Protein AF-A0A7S0Y7R6-F1 (afdb_monomer)

InterPro domains:
  IPR041024 Mcm6, C-terminal winged-helix domain [PF18263] (52-185)

Foldseek 3Di:
DDDDDDDDDDDDDDDDDDDDDDPDDDDDDDDDDPPCPDPDPDDPPDDDDPPDDDPPVNLVVLVLLLLVVLVVQVVVLVVVVVVVPPDDDDDDDDPPPPPPDRPGFDFLLVSLVVVLVVCVVVVVDDDPVVSVVSSVVSLVSVVVCCVVLAFKHFDDFDDDDPPDDPVRNVVCRSGGTTIHTRPPDDDPDD

Nearest PDB structures (foldseek):
  8dh9-assembly1_C  TM=2.560E-01  e=1.734E+00  Mus musculus
  8b7q-assembly1_A  TM=3.117E-01  e=3.658E+00  Mus musculus

Organism: NCBI:txid51329

Structure (mmCIF, N/CA/C/O backbone):
data_AF-A0A7S0Y7R6-F1
#
_entry.id   AF-A0A7S0Y7R6-F1
#
loop_
_atom_site.group_PDB
_atom_site.id
_atom_site.type_symbol
_atom_site.label_atom_id
_atom_site.label_alt_id
_atom_site.label_comp_id
_atom_site.label_asym_id
_atom_site.label_entity_id
_atom_site.label_seq_id
_atom_site.pdbx_PDB_ins_code
_atom_site.Cartn_x
_atom_site.Cartn_y
_atom_site.Cartn_z
_atom_site.occupancy
_atom_site.B_iso_or_equiv
_atom_site.auth_seq_id
_atom_site.auth_comp_id
_atom_site.auth_asym_id
_atom_site.auth_atom_id
_atom_site.pdbx_PDB_model_num
ATOM 1 N N . GLU A 1 1 ? 6.924 59.911 -3.080 1.00 50.78 1 GLU A N 1
ATOM 2 C CA . GLU A 1 1 ? 6.765 59.388 -1.704 1.00 50.78 1 GLU A CA 1
ATOM 3 C C . GLU A 1 1 ? 6.373 57.917 -1.832 1.00 50.78 1 GLU A C 1
ATOM 5 O O . GLU A 1 1 ? 5.482 57.647 -2.613 1.00 50.78 1 GLU A O 1
ATOM 10 N N . GLY A 1 2 ? 7.002 56.897 -1.261 1.00 51.94 2 GLY A N 1
ATOM 11 C CA . GLY A 1 2 ? 8.207 56.775 -0.458 1.00 51.94 2 GLY A CA 1
ATOM 12 C C . GLY A 1 2 ? 8.776 55.360 -0.662 1.00 51.94 2 GLY A C 1
ATOM 13 O O . GLY A 1 2 ? 8.047 54.416 -0.959 1.00 51.94 2 GLY A O 1
ATOM 14 N N . LEU A 1 3 ? 10.100 55.267 -0.569 1.00 53.97 3 LEU A N 1
ATOM 15 C CA . LEU A 1 3 ? 10.912 54.056 -0.665 1.00 53.97 3 LEU A CA 1
ATOM 16 C C . LEU A 1 3 ? 10.720 53.173 0.577 1.00 53.97 3 LEU A C 1
ATOM 18 O O . LEU A 1 3 ? 10.563 53.688 1.681 1.00 53.97 3 LEU A O 1
ATOM 22 N N . GLY A 1 4 ? 10.820 51.855 0.405 1.00 47.25 4 GLY A N 1
ATOM 23 C CA . GLY A 1 4 ? 10.782 50.887 1.503 1.00 47.25 4 GLY A CA 1
ATOM 24 C C . GLY A 1 4 ? 11.535 49.600 1.174 1.00 47.25 4 GLY A C 1
ATOM 25 O O . GLY A 1 4 ? 10.963 48.519 1.232 1.00 47.25 4 GLY A O 1
ATOM 26 N N . LEU A 1 5 ? 12.806 49.729 0.785 1.00 54.28 5 LEU A N 1
ATOM 27 C CA . LEU A 1 5 ? 13.763 48.624 0.684 1.00 54.28 5 LEU A CA 1
ATOM 28 C C . LEU A 1 5 ? 14.078 48.125 2.100 1.00 54.28 5 LEU A C 1
ATOM 30 O O . LEU A 1 5 ? 14.549 48.902 2.930 1.00 54.28 5 LEU A O 1
ATOM 34 N N . ARG A 1 6 ? 13.829 46.843 2.382 1.00 55.25 6 ARG A N 1
ATOM 35 C CA . ARG A 1 6 ? 14.210 46.209 3.648 1.00 55.25 6 ARG A CA 1
ATOM 36 C C . ARG A 1 6 ? 15.311 45.188 3.381 1.00 55.25 6 ARG A C 1
ATOM 38 O O . ARG A 1 6 ? 15.056 44.104 2.871 1.00 55.25 6 ARG A O 1
ATOM 45 N N . ALA A 1 7 ? 16.532 45.608 3.690 1.00 52.09 7 ALA A N 1
ATOM 46 C CA . ALA A 1 7 ? 17.714 44.772 3.802 1.00 52.09 7 ALA A CA 1
ATOM 47 C C . ALA A 1 7 ? 17.681 44.008 5.138 1.00 52.09 7 ALA A C 1
ATOM 49 O O . ALA A 1 7 ? 17.320 44.586 6.164 1.00 52.09 7 ALA A O 1
ATOM 50 N N . GLY A 1 8 ? 18.062 42.734 5.115 1.00 51.78 8 GLY A N 1
ATOM 51 C CA . GLY A 1 8 ? 18.466 41.952 6.285 1.00 51.78 8 GLY A CA 1
ATOM 52 C C . GLY A 1 8 ? 19.613 41.057 5.823 1.00 51.78 8 GLY A C 1
ATOM 53 O O . GLY A 1 8 ? 19.416 40.242 4.933 1.00 51.78 8 GLY A O 1
ATOM 54 N N . GLU A 1 9 ? 20.851 41.450 6.107 1.00 51.78 9 GLU A N 1
ATOM 55 C CA . GLU A 1 9 ? 21.642 40.982 7.259 1.00 51.78 9 GLU A CA 1
ATOM 56 C C . GLU A 1 9 ? 22.153 39.549 7.052 1.00 51.78 9 GLU A C 1
ATOM 58 O O . GLU A 1 9 ? 21.687 38.587 7.654 1.00 51.78 9 GLU A O 1
ATOM 63 N N . GLU A 1 10 ? 23.152 39.434 6.177 1.00 51.03 10 GLU A N 1
ATOM 64 C CA . GLU A 1 10 ? 24.050 38.286 6.110 1.00 51.03 10 GLU A CA 1
ATOM 65 C C . GLU A 1 10 ? 25.132 38.479 7.177 1.00 51.03 10 GLU A C 1
ATOM 67 O O . GLU A 1 10 ? 25.970 39.382 7.104 1.00 51.03 10 GLU A O 1
ATOM 72 N N . GLY A 1 11 ? 25.059 37.660 8.221 1.00 48.34 11 GLY A N 1
ATOM 73 C CA . GLY A 1 11 ? 26.035 37.604 9.296 1.00 48.34 11 GLY A CA 1
ATOM 74 C C . GLY A 1 11 ? 26.776 36.277 9.272 1.00 48.34 11 GLY A C 1
ATOM 75 O O . GLY A 1 11 ? 26.406 35.372 10.006 1.00 48.34 11 GLY A O 1
ATOM 76 N N . GLU A 1 12 ? 27.862 36.184 8.508 1.00 57.91 12 GLU A N 1
ATOM 77 C CA . GLU A 1 12 ? 28.866 35.133 8.693 1.00 57.91 12 GLU A CA 1
ATOM 78 C C . GLU A 1 12 ? 30.222 35.787 8.946 1.00 57.91 12 GLU A C 1
ATOM 80 O O . GLU A 1 12 ? 30.951 36.240 8.064 1.00 57.91 12 GLU A O 1
ATOM 85 N N . ARG A 1 13 ? 30.505 35.915 10.241 1.00 53.25 13 ARG A N 1
ATOM 86 C CA . ARG A 1 13 ? 31.807 36.275 10.778 1.00 53.25 13 ARG A CA 1
ATOM 87 C C . ARG A 1 13 ? 32.674 35.024 10.805 1.00 53.25 13 ARG A C 1
ATOM 89 O O . ARG A 1 13 ? 32.203 34.009 11.293 1.00 53.25 13 ARG A O 1
ATOM 96 N N . SER A 1 14 ? 33.944 35.218 10.441 1.00 56.56 14 SER A N 1
ATOM 97 C CA . SER A 1 14 ? 35.135 34.779 11.188 1.00 56.56 14 SER A CA 1
ATOM 98 C C . SER A 1 14 ? 35.223 33.306 11.596 1.00 56.56 14 SER A C 1
ATOM 100 O O . SER A 1 14 ? 34.366 32.787 12.288 1.00 56.56 14 SER A O 1
ATOM 102 N N . ARG A 1 15 ? 36.335 32.605 11.448 1.00 55.38 15 ARG A N 1
ATOM 103 C CA . ARG A 1 15 ? 37.752 32.935 11.252 1.00 55.38 15 ARG A CA 1
ATOM 104 C C . ARG A 1 15 ? 38.463 31.575 11.363 1.00 55.38 15 ARG A C 1
ATOM 106 O O . ARG A 1 15 ? 37.866 30.647 11.899 1.00 55.38 15 ARG A O 1
ATOM 113 N N . ASP A 1 16 ? 39.699 31.512 10.874 1.00 49.06 16 ASP A N 1
ATOM 114 C CA . ASP A 1 16 ? 40.879 30.907 11.519 1.00 49.06 16 ASP A CA 1
ATOM 115 C C . ASP A 1 16 ? 40.629 29.659 12.410 1.00 49.06 16 ASP A C 1
ATOM 117 O O . ASP A 1 16 ? 39.854 29.670 13.354 1.00 49.06 16 ASP A O 1
ATOM 121 N N . ASP A 1 17 ? 41.366 28.562 12.324 1.00 48.78 17 ASP A N 1
ATOM 122 C CA . ASP A 1 17 ? 42.820 28.529 12.334 1.00 48.78 17 ASP A CA 1
ATOM 123 C C . ASP A 1 17 ? 43.244 27.087 12.659 1.00 48.78 17 ASP A C 1
ATOM 125 O O . ASP A 1 17 ? 42.509 26.369 13.332 1.00 48.78 17 ASP A O 1
ATOM 129 N N . GLN A 1 18 ? 44.479 26.742 12.289 1.00 48.66 18 GLN A N 1
ATOM 130 C CA . GLN A 1 18 ? 45.357 25.771 12.967 1.00 48.66 18 GLN A CA 1
ATOM 131 C C . GLN A 1 18 ? 44.790 24.358 13.251 1.00 48.66 18 GLN A C 1
ATOM 133 O O . GLN A 1 18 ? 44.002 24.118 14.150 1.00 48.66 18 GLN A O 1
ATOM 138 N N . GLY A 1 19 ? 45.247 23.301 12.586 1.00 44.56 19 GLY A N 1
ATOM 139 C CA . GLY A 1 19 ? 46.655 22.967 12.420 1.00 44.56 19 GLY A CA 1
ATOM 140 C C . GLY A 1 19 ? 46.997 21.729 13.251 1.00 44.56 19 GLY A C 1
ATOM 141 O O . GLY A 1 19 ? 46.813 21.720 14.460 1.00 44.56 19 GLY A O 1
ATOM 142 N N . ARG A 1 20 ? 47.516 20.690 12.592 1.00 55.94 20 ARG A N 1
ATOM 143 C CA . ARG A 1 20 ? 48.749 19.963 12.955 1.00 55.94 20 ARG A CA 1
ATOM 144 C C . ARG A 1 20 ? 48.854 18.690 12.126 1.00 55.94 20 ARG A C 1
ATOM 146 O O . ARG A 1 20 ? 48.285 17.652 12.442 1.00 55.94 20 ARG A O 1
ATOM 153 N N . ARG A 1 21 ? 49.681 18.788 11.085 1.00 54.16 21 ARG A N 1
A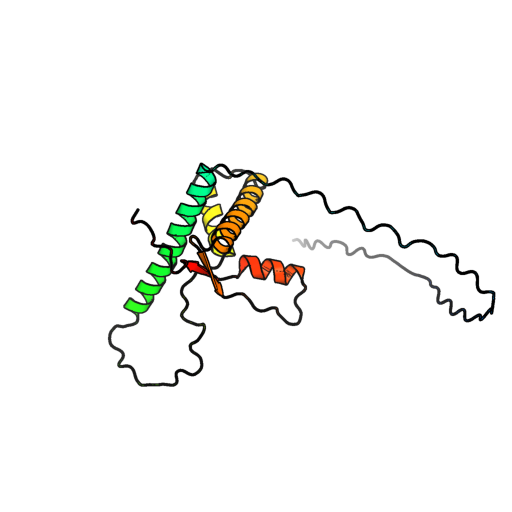TOM 154 C CA . ARG A 1 21 ? 50.507 17.670 10.642 1.00 54.16 21 ARG A CA 1
ATOM 155 C C . ARG A 1 21 ? 51.433 17.287 11.796 1.00 54.16 21 ARG A C 1
ATOM 157 O O . ARG A 1 21 ? 52.121 18.151 12.334 1.00 54.16 21 ARG A O 1
ATOM 164 N N . ALA A 1 22 ? 51.471 16.008 12.128 1.00 55.22 22 ALA A N 1
ATOM 165 C CA . ALA A 1 22 ? 52.599 15.394 12.805 1.00 55.22 22 ALA A CA 1
ATOM 166 C C . ALA A 1 22 ? 52.910 14.100 12.053 1.00 55.22 22 ALA A C 1
ATOM 168 O O . ALA A 1 22 ? 52.356 13.041 12.331 1.00 55.22 22 ALA A O 1
ATOM 169 N N . GLU A 1 23 ? 53.768 14.231 11.044 1.00 52.28 23 GLU A N 1
ATOM 170 C CA . GLU A 1 23 ? 54.594 13.127 10.582 1.00 52.28 23 GLU A CA 1
ATOM 171 C C . GLU A 1 23 ? 55.583 12.815 11.707 1.00 52.28 23 GLU A C 1
ATOM 173 O O . GLU A 1 23 ? 56.367 13.669 12.119 1.00 52.28 23 GLU A O 1
ATOM 178 N N . GLY A 1 24 ? 55.497 11.602 12.239 1.00 43.38 24 GLY A N 1
ATOM 179 C CA . GLY A 1 24 ? 56.383 11.089 13.271 1.00 43.38 24 GLY A CA 1
ATOM 180 C C . GLY A 1 24 ? 56.727 9.648 12.949 1.00 43.38 24 GLY A C 1
ATOM 181 O O . GLY A 1 24 ? 56.177 8.727 13.542 1.00 43.38 24 GLY A O 1
ATOM 182 N N . GLY A 1 25 ? 57.611 9.462 11.969 1.00 45.38 25 GLY A N 1
ATOM 183 C CA . GLY A 1 25 ? 58.333 8.211 11.792 1.00 45.38 25 GLY A CA 1
ATOM 184 C C . GLY A 1 25 ? 59.333 8.040 12.934 1.00 45.38 25 GLY A C 1
ATOM 185 O O . GLY A 1 25 ? 60.164 8.912 13.177 1.00 45.38 25 GLY A O 1
ATOM 186 N N . GLY A 1 26 ? 59.246 6.912 13.629 1.00 42.22 26 GLY A N 1
ATOM 187 C CA . GLY A 1 26 ? 60.161 6.535 14.698 1.00 42.22 26 GLY A CA 1
ATOM 188 C C . GLY A 1 26 ? 60.055 5.043 14.956 1.00 42.22 26 GLY A C 1
ATOM 189 O O . GLY A 1 26 ? 59.225 4.599 15.741 1.00 42.22 26 GLY A O 1
ATOM 190 N N . ALA A 1 27 ? 60.880 4.269 14.254 1.00 49.31 27 ALA A N 1
ATOM 191 C CA . ALA A 1 27 ? 61.085 2.859 14.529 1.00 49.31 27 ALA A CA 1
ATOM 192 C C . ALA A 1 27 ? 61.685 2.693 15.932 1.00 49.31 27 ALA A C 1
ATOM 194 O O . ALA A 1 27 ? 62.716 3.280 16.257 1.00 49.31 27 ALA A O 1
ATOM 195 N N . SER A 1 28 ? 61.056 1.869 16.760 1.00 48.41 28 SER A N 1
ATOM 196 C CA . SER A 1 28 ? 61.689 1.272 17.931 1.00 48.41 28 SER A CA 1
ATOM 197 C C . SER A 1 28 ? 61.234 -0.173 18.016 1.00 48.41 28 SER A C 1
ATOM 199 O O . SER A 1 28 ? 60.107 -0.500 18.367 1.00 48.41 28 SER A O 1
ATOM 201 N N . GLN A 1 29 ? 62.159 -1.010 17.571 1.00 52.12 29 GLN A N 1
ATOM 202 C CA . GLN A 1 29 ? 62.264 -2.436 17.787 1.00 52.12 29 GLN A CA 1
ATOM 203 C C . GLN A 1 29 ? 62.174 -2.710 19.296 1.00 52.12 29 GLN A C 1
ATOM 205 O O . GLN A 1 29 ? 63.038 -2.273 20.052 1.00 52.12 29 GLN A O 1
ATOM 210 N N . GLY A 1 30 ? 61.105 -3.379 19.718 1.00 46.75 30 GLY A N 1
ATOM 211 C CA . GLY A 1 30 ? 60.843 -3.724 21.109 1.00 46.75 30 GLY A CA 1
ATOM 212 C C . GLY A 1 30 ? 59.885 -4.906 21.174 1.00 46.75 30 GLY A C 1
ATOM 213 O O . GLY A 1 30 ? 58.720 -4.777 20.826 1.00 46.75 30 GLY A O 1
ATOM 214 N N . ASP A 1 31 ? 60.464 -6.042 21.537 1.00 43.47 31 ASP A N 1
ATOM 215 C CA . ASP A 1 31 ? 59.913 -7.206 22.219 1.00 43.47 31 ASP A CA 1
ATOM 216 C C . ASP A 1 31 ? 58.495 -7.720 21.919 1.00 43.47 31 A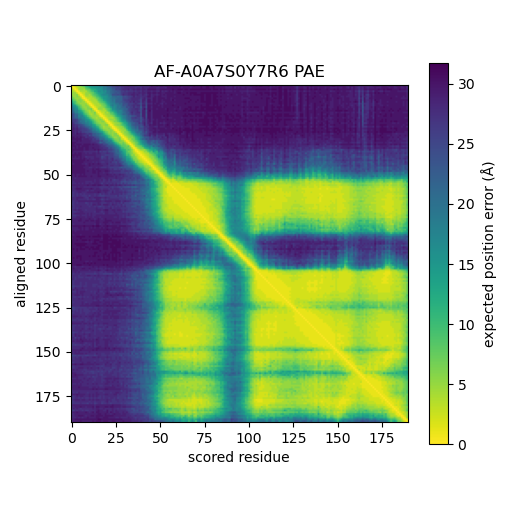SP A C 1
ATOM 218 O O . ASP A 1 31 ? 57.457 -7.105 22.147 1.00 43.47 31 ASP A O 1
ATOM 222 N N . LEU A 1 32 ? 58.519 -8.983 21.499 1.00 52.69 32 LEU A N 1
ATOM 223 C CA . LEU A 1 32 ? 57.440 -9.952 21.459 1.00 52.69 32 LEU A CA 1
ATOM 224 C C . LEU A 1 32 ? 56.822 -10.145 22.856 1.00 52.69 32 LEU A C 1
ATOM 226 O O . LEU A 1 32 ? 57.190 -11.076 23.566 1.00 52.69 32 LEU A O 1
ATOM 230 N N . ASP A 1 33 ? 55.828 -9.339 23.215 1.00 48.69 33 ASP A N 1
ATOM 231 C CA . ASP A 1 33 ? 54.829 -9.718 24.216 1.00 48.69 33 ASP A CA 1
ATOM 232 C C . ASP A 1 33 ? 53.469 -9.785 23.521 1.00 48.69 33 ASP A C 1
ATOM 234 O O . ASP A 1 33 ? 52.813 -8.778 23.253 1.00 48.69 33 ASP A O 1
ATOM 238 N N . HIS A 1 34 ? 53.079 -11.000 23.133 1.00 51.22 34 HIS A N 1
ATOM 239 C CA . HIS A 1 34 ? 51.734 -11.284 22.642 1.00 51.22 34 HIS A CA 1
ATOM 240 C C . HIS A 1 34 ? 50.779 -11.261 23.838 1.00 51.22 34 HIS A C 1
ATOM 242 O O . HIS A 1 34 ? 50.281 -12.298 24.278 1.00 51.22 34 HIS A O 1
ATOM 248 N N . SER A 1 35 ? 50.519 -10.062 24.357 1.00 53.38 35 SER A N 1
ATOM 249 C CA . SER A 1 35 ? 49.327 -9.773 25.138 1.00 53.38 35 SER A CA 1
ATOM 250 C C . SER A 1 35 ? 48.127 -9.972 24.211 1.00 53.38 35 SER A C 1
ATOM 252 O O . SER A 1 35 ? 47.706 -9.086 23.469 1.00 53.38 35 SER A O 1
ATOM 254 N N . HIS A 1 36 ? 47.650 -11.21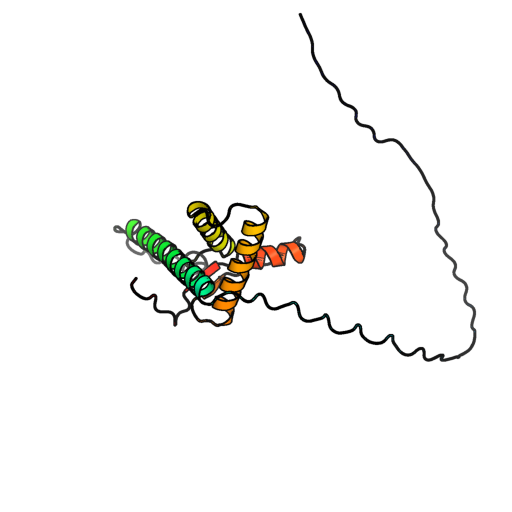5 24.183 1.00 55.66 36 HIS A N 1
ATOM 255 C CA . HIS A 1 36 ? 46.429 -11.647 23.524 1.00 55.66 36 HIS A CA 1
ATOM 256 C C . HIS A 1 36 ? 45.249 -10.999 24.262 1.00 55.66 36 HIS A C 1
ATOM 258 O O . HIS A 1 36 ? 44.606 -11.625 25.103 1.00 55.66 36 HIS A O 1
ATOM 264 N N . ASP A 1 37 ? 44.986 -9.722 23.983 1.00 59.34 37 ASP A N 1
ATOM 265 C CA . ASP A 1 37 ? 43.722 -9.109 24.371 1.00 59.34 37 ASP A CA 1
ATOM 266 C C . ASP A 1 37 ? 42.622 -9.880 23.620 1.00 59.34 37 ASP A C 1
ATOM 268 O O . ASP A 1 37 ? 42.675 -9.977 22.383 1.00 59.34 37 ASP A O 1
ATOM 272 N N . PRO A 1 38 ? 41.695 -10.553 24.324 1.00 74.44 38 PRO A N 1
ATOM 273 C CA . PRO A 1 38 ? 40.625 -11.268 23.657 1.00 74.44 38 PRO A CA 1
ATOM 274 C C . PRO A 1 38 ? 39.812 -10.261 22.832 1.00 74.44 38 PRO A C 1
ATOM 276 O O . PRO A 1 38 ? 39.574 -9.143 23.292 1.00 74.44 38 PRO A O 1
ATOM 279 N N . PRO A 1 39 ? 39.368 -10.627 21.615 1.00 77.69 39 PRO A N 1
ATOM 280 C CA . PRO A 1 39 ? 38.532 -9.739 20.821 1.00 77.69 39 PRO A CA 1
ATOM 281 C C . PRO A 1 39 ? 37.320 -9.301 21.658 1.00 77.69 39 PRO A C 1
ATOM 283 O O . PRO A 1 39 ? 36.765 -10.131 22.392 1.00 77.69 39 PRO A O 1
ATOM 286 N N . PRO A 1 40 ? 36.901 -8.023 21.570 1.00 78.94 40 PRO A N 1
ATOM 287 C CA . PRO A 1 40 ? 35.733 -7.554 22.295 1.00 78.94 40 PRO A CA 1
ATOM 288 C C . PRO A 1 40 ? 34.549 -8.475 21.977 1.00 78.94 40 PRO A C 1
ATOM 290 O O . PRO A 1 40 ? 34.385 -8.884 20.820 1.00 78.94 40 PRO A O 1
ATOM 293 N N . PRO A 1 41 ? 33.737 -8.845 22.984 1.00 78.62 41 PRO A N 1
ATOM 294 C CA . PRO A 1 41 ? 32.596 -9.713 22.760 1.00 78.62 41 PRO A CA 1
ATOM 295 C C . PRO A 1 41 ? 31.692 -9.099 21.683 1.00 78.62 41 PRO A C 1
ATOM 297 O O . PRO A 1 41 ? 31.546 -7.872 21.634 1.00 78.62 41 PRO A O 1
ATOM 300 N N . PRO A 1 42 ? 31.086 -9.925 20.811 1.00 79.38 42 PRO A N 1
ATOM 301 C CA . PRO A 1 42 ? 30.168 -9.422 19.803 1.00 79.38 42 PRO A CA 1
ATOM 302 C C . PRO A 1 42 ? 29.060 -8.605 20.485 1.00 79.38 42 PRO A C 1
ATOM 304 O O . PRO A 1 42 ? 28.604 -8.987 21.571 1.00 79.38 42 PRO A O 1
ATOM 307 N N . PRO A 1 43 ? 28.622 -7.483 19.882 1.00 79.19 43 PRO A N 1
ATOM 308 C CA . PRO A 1 43 ? 27.535 -6.696 20.439 1.00 79.19 43 PRO A CA 1
ATOM 309 C C . PRO A 1 43 ? 26.306 -7.595 20.637 1.00 79.19 43 PRO A C 1
ATOM 311 O O . PRO A 1 43 ? 26.042 -8.466 19.799 1.00 79.19 43 PRO A O 1
ATOM 314 N N . PRO A 1 44 ? 25.555 -7.419 21.739 1.00 77.69 44 PRO A N 1
ATOM 315 C CA . PRO A 1 44 ? 24.362 -8.211 21.983 1.00 77.69 44 PRO A CA 1
ATOM 316 C C . PRO A 1 44 ? 23.394 -8.069 20.798 1.00 77.69 44 PRO A C 1
ATOM 318 O O . PRO A 1 44 ? 23.284 -6.978 20.226 1.00 77.69 44 PRO A O 1
ATOM 321 N N . PRO A 1 45 ? 22.688 -9.147 20.412 1.00 72.75 45 PRO A N 1
ATOM 322 C CA . PRO A 1 45 ? 21.718 -9.082 19.330 1.00 72.75 45 PRO A CA 1
ATOM 323 C C . PRO A 1 45 ? 20.690 -7.994 19.643 1.00 72.75 45 PRO A C 1
ATOM 325 O O . PRO A 1 45 ? 20.151 -7.940 20.751 1.00 72.75 45 PRO A O 1
ATOM 328 N N . ALA A 1 46 ? 20.440 -7.114 18.669 1.00 72.44 46 ALA A N 1
ATOM 329 C CA . ALA A 1 46 ? 19.451 -6.054 18.802 1.00 72.44 46 ALA A CA 1
ATOM 330 C C . ALA A 1 46 ? 18.121 -6.657 19.273 1.00 72.44 46 ALA A C 1
ATOM 332 O O . ALA A 1 46 ? 17.614 -7.606 18.667 1.00 72.44 46 ALA A O 1
ATOM 333 N N . ALA A 1 47 ? 17.578 -6.125 20.371 1.00 66.19 47 ALA A N 1
ATOM 334 C CA . ALA A 1 47 ? 16.334 -6.620 20.937 1.00 66.19 47 ALA A CA 1
ATOM 335 C C . ALA A 1 47 ? 15.232 -6.624 19.857 1.00 66.19 47 ALA A C 1
ATOM 337 O O . ALA A 1 47 ? 15.117 -5.656 19.093 1.00 66.19 47 ALA A O 1
ATOM 338 N N . PRO A 1 48 ? 14.428 -7.698 19.760 1.00 62.59 48 PRO A N 1
ATOM 339 C CA . PRO A 1 48 ? 13.387 -7.797 18.751 1.00 62.59 48 PRO A CA 1
ATOM 340 C C . PRO A 1 48 ? 12.414 -6.625 18.904 1.00 62.59 48 PRO A C 1
ATOM 342 O O . PRO A 1 48 ? 11.836 -6.412 19.971 1.00 62.59 48 PRO A O 1
ATOM 345 N N . LYS A 1 49 ? 12.244 -5.849 17.827 1.00 65.38 49 LYS A N 1
ATOM 346 C CA . LYS A 1 49 ? 11.286 -4.738 17.788 1.00 65.38 49 LYS A CA 1
ATOM 347 C C . LYS A 1 49 ? 9.888 -5.283 18.120 1.00 65.38 49 LYS A C 1
ATOM 349 O O . LYS A 1 49 ? 9.520 -6.334 17.585 1.00 65.38 49 LYS A O 1
ATOM 354 N N . PRO A 1 50 ? 9.096 -4.604 18.972 1.00 57.50 50 PRO A N 1
ATOM 355 C CA . PRO A 1 50 ? 7.771 -5.083 19.339 1.00 57.50 50 PRO A CA 1
ATOM 356 C C . PRO A 1 50 ? 6.910 -5.225 18.080 1.00 57.50 50 PRO A C 1
ATOM 358 O O . PRO A 1 50 ? 6.724 -4.269 17.325 1.00 57.50 50 PRO A O 1
ATOM 361 N N . ALA A 1 51 ? 6.402 -6.434 17.838 1.00 62.06 51 ALA A N 1
ATOM 362 C CA . ALA A 1 51 ? 5.526 -6.704 16.708 1.00 62.06 51 ALA A CA 1
ATOM 363 C 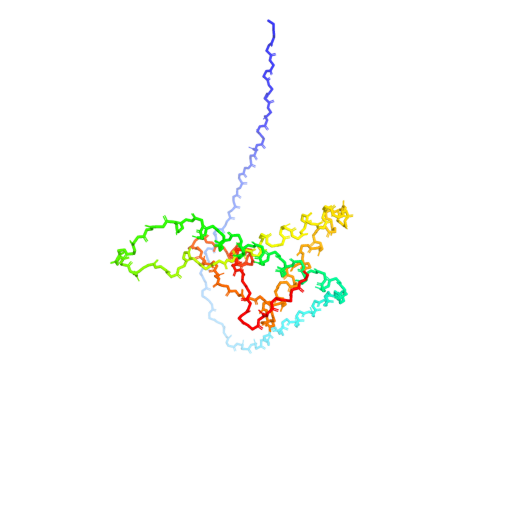C . ALA A 1 51 ? 4.266 -5.838 16.836 1.00 62.06 51 ALA A C 1
ATOM 365 O O . ALA A 1 51 ? 3.500 -5.978 17.792 1.00 62.06 51 ALA A O 1
ATOM 366 N N . THR A 1 52 ? 4.056 -4.925 15.885 1.00 65.38 52 THR A N 1
ATOM 367 C CA . THR A 1 52 ? 2.835 -4.119 15.824 1.00 65.38 52 THR A CA 1
ATOM 368 C C . THR A 1 52 ? 1.658 -5.065 15.594 1.00 65.38 52 THR A C 1
ATOM 370 O O . THR A 1 52 ? 1.495 -5.601 14.499 1.00 65.38 52 THR A O 1
ATOM 373 N N . LYS A 1 53 ? 0.864 -5.326 16.636 1.00 76.06 53 LYS A N 1
ATOM 374 C CA . LYS A 1 53 ? -0.337 -6.157 16.528 1.00 76.06 53 LYS A CA 1
ATOM 375 C C . LYS A 1 53 ? -1.435 -5.336 15.861 1.00 76.06 53 LYS A C 1
ATOM 377 O O . LYS A 1 53 ? -1.995 -4.432 16.471 1.00 76.06 53 LYS A O 1
ATOM 382 N N . ILE A 1 54 ? -1.713 -5.652 14.605 1.00 82.88 54 ILE A N 1
ATOM 383 C CA . ILE A 1 54 ? -2.831 -5.094 13.845 1.00 82.88 54 ILE A CA 1
ATOM 384 C C . ILE A 1 54 ? -4.063 -5.938 14.173 1.00 82.88 54 ILE A C 1
ATOM 386 O O . ILE A 1 54 ? -3.963 -7.166 14.232 1.00 82.88 54 ILE A O 1
ATOM 390 N N . SER A 1 55 ? -5.220 -5.315 14.406 1.00 89.19 55 SER A N 1
ATOM 391 C CA . SER A 1 55 ? -6.457 -6.086 14.555 1.00 89.19 55 SER A CA 1
ATOM 392 C C . SER A 1 55 ? -6.798 -6.778 13.232 1.00 89.19 55 SER A C 1
ATOM 394 O O . SER A 1 55 ? -6.600 -6.211 12.155 1.00 89.19 55 SER A O 1
ATOM 396 N N . ALA A 1 56 ? -7.339 -7.997 13.295 1.00 89.44 56 ALA A N 1
ATOM 397 C CA . ALA A 1 56 ? -7.740 -8.732 12.093 1.00 89.44 56 ALA A CA 1
ATOM 398 C C . ALA A 1 56 ? -8.737 -7.931 11.233 1.00 89.44 56 ALA A C 1
ATOM 400 O O . ALA A 1 56 ? -8.653 -7.948 10.011 1.00 89.44 56 ALA A O 1
ATOM 401 N N . GLN A 1 57 ? -9.620 -7.160 11.878 1.00 90.06 57 GLN A N 1
ATOM 402 C CA . GLN A 1 57 ? -10.570 -6.266 11.210 1.00 90.06 57 GLN A CA 1
ATOM 403 C C . GLN A 1 57 ? -9.872 -5.156 10.415 1.00 90.06 57 GLN A C 1
ATOM 405 O O . GLN A 1 57 ? -10.209 -4.932 9.257 1.00 90.06 57 GLN A O 1
ATOM 410 N N . LYS A 1 58 ? -8.875 -4.481 11.005 1.00 90.12 58 LYS A N 1
ATOM 411 C CA . LYS A 1 58 ? -8.130 -3.417 10.316 1.00 90.12 58 LYS A CA 1
ATOM 412 C C . LYS A 1 58 ? -7.303 -3.990 9.164 1.00 90.12 58 LYS A C 1
ATOM 414 O O . LYS A 1 58 ? -7.276 -3.399 8.092 1.00 90.12 58 LYS A O 1
ATOM 419 N N . PHE A 1 59 ? -6.689 -5.159 9.357 1.00 92.44 59 PHE A N 1
ATOM 420 C CA . PHE A 1 59 ? -5.987 -5.863 8.282 1.00 92.44 59 PHE A CA 1
ATOM 421 C C . PHE A 1 59 ? -6.924 -6.201 7.115 1.00 92.44 59 PHE A C 1
ATOM 423 O O . PHE A 1 59 ? -6.583 -5.917 5.970 1.00 92.44 59 PHE A O 1
ATOM 430 N N . ALA A 1 60 ? -8.104 -6.760 7.400 1.00 91.25 60 ALA A N 1
ATOM 431 C CA . ALA A 1 60 ? -9.097 -7.088 6.382 1.00 91.25 60 ALA A CA 1
ATOM 432 C C . ALA A 1 60 ? -9.563 -5.839 5.619 1.00 91.25 60 ALA A C 1
ATOM 434 O O . ALA A 1 60 ? -9.580 -5.860 4.395 1.00 91.25 60 ALA A O 1
ATOM 435 N N . LEU A 1 61 ? -9.839 -4.732 6.320 1.00 91.81 61 LEU A N 1
ATOM 436 C CA . LEU A 1 61 ? -10.231 -3.464 5.697 1.00 91.81 61 LEU A CA 1
ATOM 437 C C . LEU A 1 61 ? -9.158 -2.948 4.731 1.00 91.81 61 LEU A C 1
ATOM 439 O O . LEU A 1 61 ? -9.469 -2.620 3.588 1.00 91.81 61 LEU A O 1
ATOM 443 N N . ILE A 1 62 ? -7.895 -2.917 5.170 1.00 93.06 62 ILE A N 1
ATOM 444 C CA . ILE A 1 62 ? -6.778 -2.485 4.319 1.00 93.06 62 ILE A CA 1
ATOM 445 C C . ILE A 1 62 ? -6.643 -3.428 3.119 1.00 93.06 62 ILE A C 1
ATOM 447 O O . ILE A 1 62 ? -6.522 -2.965 1.991 1.00 93.06 62 ILE A O 1
ATOM 451 N N . LYS A 1 63 ? -6.711 -4.747 3.337 1.00 92.69 63 LYS A N 1
ATOM 452 C CA . LYS A 1 63 ? -6.632 -5.750 2.266 1.00 92.69 63 LYS A CA 1
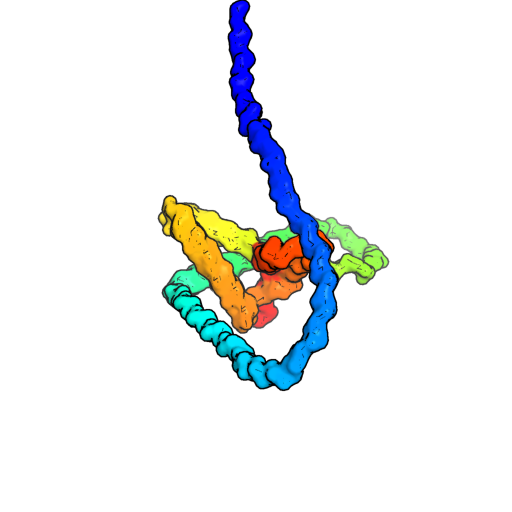ATOM 453 C C . LYS A 1 63 ? -7.733 -5.545 1.218 1.00 92.69 63 LYS A C 1
ATOM 455 O O . LYS A 1 63 ? -7.413 -5.508 0.035 1.00 92.69 63 LYS A O 1
ATOM 460 N N . SER A 1 64 ? -8.987 -5.368 1.635 1.00 92.62 64 SER A N 1
ATOM 461 C CA . SER A 1 64 ? -10.123 -5.129 0.734 1.00 92.62 64 SER A CA 1
ATOM 462 C C . SER A 1 64 ? -9.968 -3.833 -0.059 1.00 92.62 64 SER A C 1
ATOM 464 O O . SER A 1 64 ? -10.172 -3.839 -1.269 1.00 92.62 64 SER A O 1
ATOM 466 N N . PHE A 1 65 ? -9.542 -2.747 0.593 1.00 93.94 65 PHE A N 1
ATOM 467 C CA . PHE A 1 65 ? -9.274 -1.486 -0.097 1.00 93.94 65 PHE A CA 1
ATOM 468 C C . PHE A 1 65 ? -8.177 -1.633 -1.158 1.00 93.94 65 PHE A C 1
ATOM 470 O O . PHE A 1 65 ? -8.354 -1.225 -2.304 1.00 93.94 65 PHE A O 1
ATOM 477 N N . LEU A 1 66 ? -7.049 -2.243 -0.787 1.00 92.75 66 LEU A N 1
ATOM 478 C CA . LEU A 1 66 ? -5.931 -2.463 -1.702 1.00 92.75 66 LEU A CA 1
ATOM 479 C C . LEU A 1 66 ? -6.348 -3.346 -2.881 1.00 92.75 66 LEU A C 1
AT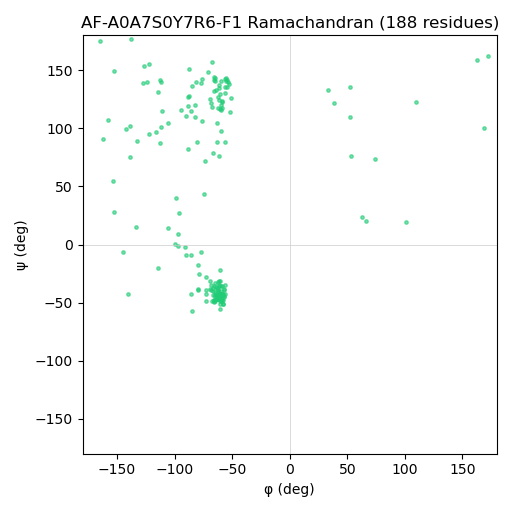OM 481 O O . LEU A 1 66 ? -6.001 -3.039 -4.017 1.00 92.75 66 LEU A O 1
ATOM 485 N N . ALA A 1 67 ? -7.114 -4.412 -2.628 1.00 91.62 67 ALA A N 1
ATOM 486 C CA . ALA A 1 67 ? -7.659 -5.249 -3.687 1.00 91.62 67 ALA A CA 1
ATOM 487 C C . ALA A 1 67 ? -8.516 -4.414 -4.643 1.00 91.62 67 ALA A C 1
ATOM 489 O O . ALA A 1 67 ? -8.264 -4.437 -5.843 1.00 91.62 67 ALA A O 1
ATOM 490 N N . GLN A 1 68 ? -9.465 -3.631 -4.130 1.00 93.19 68 GLN A N 1
ATOM 491 C CA . GLN A 1 68 ? -10.318 -2.776 -4.953 1.00 93.19 68 GLN A CA 1
ATOM 492 C C . GLN A 1 68 ? -9.504 -1.799 -5.814 1.00 93.19 68 GLN A C 1
ATOM 494 O O . GLN A 1 68 ? -9.766 -1.681 -7.006 1.00 93.19 68 GLN A O 1
ATOM 499 N N . LYS A 1 69 ? -8.486 -1.143 -5.245 1.00 93.00 69 LYS A N 1
ATOM 500 C CA . LYS A 1 69 ? -7.670 -0.170 -5.985 1.00 93.00 69 LYS A CA 1
ATOM 501 C C . LYS A 1 69 ? -6.796 -0.782 -7.066 1.00 93.00 69 LYS A C 1
ATOM 503 O O . LYS A 1 69 ? -6.713 -0.220 -8.151 1.00 93.00 69 LYS A O 1
ATOM 508 N N . VAL A 1 70 ? -6.195 -1.945 -6.818 1.00 91.19 70 VAL A N 1
ATOM 509 C CA . VAL A 1 70 ? -5.467 -2.659 -7.878 1.00 91.19 70 VAL A CA 1
ATOM 510 C C . VAL A 1 70 ? -6.421 -3.050 -9.011 1.00 91.19 70 VAL A C 1
ATOM 512 O O . VAL A 1 70 ? -6.061 -2.899 -10.173 1.00 91.19 70 VAL A O 1
ATOM 515 N N . ARG A 1 71 ? -7.652 -3.479 -8.694 1.00 90.12 71 ARG A N 1
ATOM 516 C CA . ARG A 1 71 ? -8.670 -3.796 -9.709 1.00 90.12 71 ARG A CA 1
ATOM 517 C C . ARG A 1 71 ? -9.009 -2.586 -10.573 1.00 90.12 71 ARG A C 1
ATOM 519 O O . ARG A 1 71 ? -8.943 -2.683 -11.788 1.00 90.12 71 ARG A O 1
ATOM 526 N N . GLU A 1 72 ? -9.318 -1.460 -9.934 1.00 91.00 72 GLU A N 1
ATOM 527 C CA . GLU A 1 72 ? -9.713 -0.216 -10.602 1.00 91.00 72 GLU A CA 1
ATOM 528 C C . GLU A 1 72 ? -8.654 0.247 -11.612 1.00 91.00 72 GLU A C 1
ATOM 530 O O . GLU A 1 72 ? -8.990 0.616 -12.736 1.00 91.00 72 GLU A O 1
ATOM 535 N N . VAL A 1 73 ? -7.371 0.157 -11.246 1.00 88.38 73 VAL A N 1
ATOM 536 C CA . VAL A 1 73 ? -6.258 0.489 -12.149 1.00 88.38 73 VAL A CA 1
ATOM 537 C C . VAL A 1 73 ? -6.195 -0.479 -13.330 1.00 88.38 73 VAL A C 1
ATOM 539 O O . VAL A 1 73 ? -6.153 -0.034 -14.474 1.00 88.38 73 VAL A O 1
ATOM 542 N N . LEU A 1 74 ? -6.261 -1.789 -13.078 1.00 86.00 74 LEU A N 1
ATOM 543 C CA . LEU A 1 74 ? -6.240 -2.801 -14.140 1.00 86.00 74 LEU A CA 1
ATOM 544 C C . LEU A 1 74 ? -7.428 -2.649 -15.109 1.00 86.00 74 LEU A C 1
ATOM 546 O O . LEU A 1 74 ? -7.263 -2.765 -16.323 1.00 86.00 74 LEU A O 1
ATOM 550 N N . GLU A 1 75 ? -8.628 -2.373 -14.592 1.00 87.12 75 GLU A N 1
ATOM 551 C CA . GLU A 1 75 ? -9.837 -2.162 -15.397 1.00 87.12 75 GLU A CA 1
ATOM 552 C C . GLU A 1 75 ? -9.778 -0.861 -16.210 1.00 87.12 75 GLU A C 1
ATOM 554 O O . GLU A 1 75 ? -10.224 -0.833 -17.363 1.00 87.12 75 GLU A O 1
ATOM 559 N N . SER A 1 76 ? -9.213 0.207 -15.637 1.00 85.25 76 SER A N 1
ATOM 560 C CA . SER A 1 76 ? -9.005 1.486 -16.323 1.00 85.25 76 SER A CA 1
ATOM 561 C C . SER A 1 76 ? -8.042 1.335 -17.501 1.00 85.25 76 SER A C 1
ATOM 563 O O . SER A 1 76 ? -8.355 1.763 -18.613 1.00 85.25 76 SER A O 1
ATOM 565 N N . GLU A 1 77 ? -6.912 0.661 -17.290 1.00 82.25 77 GLU A N 1
ATOM 566 C CA . GLU A 1 77 ? -5.921 0.392 -18.337 1.00 82.25 77 GLU A CA 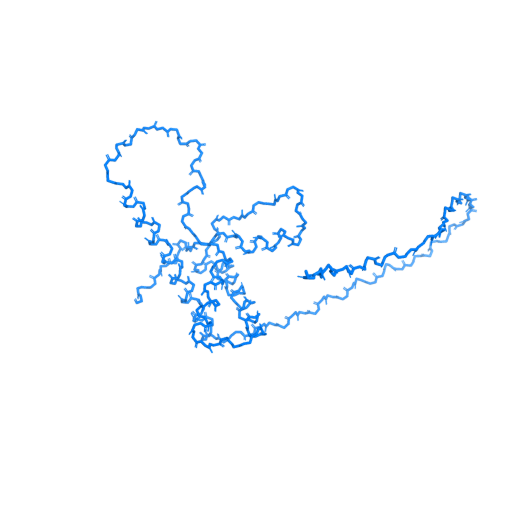1
ATOM 567 C C . GLU A 1 77 ? -6.507 -0.485 -19.452 1.00 82.25 77 GLU A C 1
ATOM 569 O O . GLU A 1 77 ? -6.403 -0.159 -20.636 1.00 82.25 77 GLU A O 1
ATOM 574 N N . LEU A 1 78 ? -7.232 -1.549 -19.092 1.00 80.62 78 LEU A N 1
ATOM 575 C CA . LEU A 1 78 ? -7.893 -2.416 -20.070 1.00 80.62 78 LEU A CA 1
ATOM 576 C C . LEU A 1 78 ? -8.951 -1.659 -20.889 1.00 80.62 78 LEU A C 1
ATOM 578 O O . LEU A 1 78 ? -9.085 -1.870 -22.099 1.00 80.62 78 LEU A O 1
ATOM 582 N N . SER A 1 79 ? -9.685 -0.748 -20.250 1.00 78.62 79 SER A N 1
ATOM 583 C CA . SER A 1 79 ? -10.647 0.125 -20.928 1.00 78.62 79 SER A CA 1
ATOM 584 C C . SER A 1 79 ? -9.958 1.109 -21.877 1.00 78.62 79 SER A C 1
ATOM 586 O O . SER A 1 79 ? -10.470 1.351 -22.972 1.00 78.62 79 SER A O 1
ATOM 588 N N . HIS A 1 80 ? -8.787 1.633 -21.501 1.00 73.06 80 HIS A N 1
ATOM 589 C CA . HIS A 1 80 ? -7.994 2.531 -22.340 1.00 73.06 80 HIS A CA 1
ATOM 590 C C . HIS A 1 80 ? -7.469 1.820 -23.595 1.00 73.06 80 HIS A C 1
ATOM 592 O O . HIS A 1 80 ? -7.686 2.297 -24.709 1.00 73.06 80 HIS A O 1
ATOM 598 N N . VAL A 1 81 ? -6.894 0.623 -23.438 1.00 71.56 81 VAL A N 1
ATOM 599 C CA . VAL A 1 81 ? -6.432 -0.208 -24.564 1.00 71.56 81 VAL A CA 1
ATOM 600 C C . VAL A 1 81 ? -7.584 -0.534 -25.518 1.00 71.56 81 VAL A C 1
ATOM 602 O O . VAL A 1 81 ? -7.445 -0.424 -26.736 1.00 71.56 81 VAL A O 1
ATOM 605 N N . ARG A 1 82 ? -8.765 -0.872 -24.985 1.00 71.12 82 ARG A N 1
ATOM 606 C CA . ARG A 1 82 ? -9.955 -1.153 -25.802 1.00 71.12 82 ARG A CA 1
ATOM 607 C C . ARG A 1 82 ? -10.437 0.068 -26.590 1.00 71.12 82 ARG A C 1
ATOM 609 O O . ARG A 1 82 ? -10.904 -0.089 -27.715 1.00 71.12 82 ARG A O 1
ATOM 616 N N . ALA A 1 83 ? -10.343 1.262 -26.008 1.00 72.12 83 ALA A N 1
ATOM 617 C CA . ALA A 1 83 ? -10.745 2.511 -26.653 1.00 72.12 83 ALA A CA 1
ATOM 618 C C . ALA A 1 83 ? -9.779 2.951 -27.766 1.00 72.12 83 ALA A C 1
ATOM 620 O O . ALA A 1 83 ? -10.212 3.606 -28.712 1.00 72.12 83 ALA A O 1
ATOM 621 N N . LEU A 1 84 ? -8.501 2.569 -27.676 1.00 66.06 84 LEU A N 1
ATOM 622 C CA . LEU A 1 84 ? -7.471 2.845 -28.684 1.00 66.06 84 LEU A CA 1
ATOM 623 C C . LEU A 1 84 ? -7.425 1.811 -29.821 1.00 66.06 84 LEU A C 1
ATOM 625 O O . LEU A 1 84 ? -6.769 2.048 -30.830 1.00 66.06 84 LEU A O 1
ATOM 629 N N . ALA A 1 85 ? -8.166 0.705 -29.706 1.00 59.22 85 ALA A N 1
ATOM 630 C CA . ALA A 1 85 ? -8.231 -0.349 -30.716 1.00 59.22 85 ALA A CA 1
ATOM 631 C C . ALA A 1 85 ? -9.454 -0.316 -31.679 1.00 59.22 85 ALA A C 1
ATOM 633 O O . ALA A 1 85 ? -9.967 -1.391 -32.008 1.00 59.22 85 ALA A O 1
ATOM 634 N N . PRO A 1 86 ? -9.964 0.826 -32.199 1.00 49.62 86 PRO A N 1
ATOM 635 C CA . PRO A 1 86 ? -10.904 0.796 -33.309 1.00 49.62 86 PRO A CA 1
ATOM 636 C C . PRO A 1 86 ? -10.137 0.820 -34.646 1.00 49.62 86 PRO A C 1
ATOM 638 O O . PRO A 1 86 ? -10.020 1.858 -35.287 1.00 49.62 86 PRO A O 1
ATOM 641 N N . GLY A 1 87 ? -9.657 -0.345 -35.099 1.00 55.50 87 GLY A N 1
ATOM 642 C CA . GLY A 1 87 ? -9.432 -0.591 -36.533 1.00 55.50 87 GLY A CA 1
ATOM 643 C C . GLY A 1 87 ? -8.012 -0.501 -37.107 1.00 55.50 87 GLY A C 1
ATOM 644 O O . GLY A 1 87 ? -7.899 -0.401 -38.327 1.00 55.50 87 GLY A O 1
ATOM 645 N N . GLU A 1 88 ? -6.942 -0.580 -36.312 1.00 47.53 88 GLU A N 1
ATOM 646 C CA . GLU A 1 88 ? -5.578 -0.602 -36.864 1.00 47.53 88 GLU A CA 1
ATOM 647 C C . GLU A 1 88 ? -5.111 -2.040 -37.150 1.00 47.53 88 GLU A C 1
ATOM 649 O O . GLU A 1 88 ? -4.928 -2.870 -36.259 1.00 47.53 88 GLU A O 1
ATOM 654 N N . SER A 1 89 ? -4.989 -2.354 -38.439 1.00 46.78 89 SER A N 1
ATOM 655 C CA . SER A 1 89 ? -4.388 -3.575 -38.967 1.00 46.78 89 SER A CA 1
ATOM 656 C C . SER A 1 89 ? -2.935 -3.691 -38.507 1.00 46.78 89 SER A C 1
ATOM 658 O O . SER A 1 89 ? -2.118 -2.832 -38.830 1.00 46.78 89 SER A O 1
ATOM 660 N N . VAL A 1 90 ? -2.642 -4.770 -37.783 1.00 48.44 90 VAL A N 1
ATOM 661 C CA . VAL A 1 90 ? -1.321 -5.145 -37.268 1.00 48.44 90 VAL A CA 1
ATOM 662 C C . VAL A 1 90 ? -0.334 -5.323 -38.431 1.00 48.44 90 VAL A C 1
ATOM 664 O O . VAL A 1 90 ? -0.318 -6.368 -39.076 1.00 48.44 90 VAL A O 1
ATOM 667 N N . ASP A 1 91 ? 0.462 -4.290 -38.715 1.00 44.25 91 ASP A N 1
ATOM 668 C CA . ASP A 1 91 ? 1.693 -4.388 -39.508 1.00 44.25 91 ASP A CA 1
ATOM 669 C C . ASP A 1 91 ? 2.806 -4.862 -38.561 1.00 44.25 91 ASP A C 1
ATOM 671 O O . ASP A 1 91 ? 3.071 -4.237 -37.533 1.00 44.25 91 ASP A O 1
ATOM 675 N N . GLU A 1 92 ? 3.402 -6.008 -38.886 1.00 53.53 92 GLU A N 1
ATOM 676 C CA . GLU A 1 92 ? 4.452 -6.718 -38.146 1.00 53.53 92 GLU A CA 1
ATOM 677 C C . GLU A 1 92 ? 5.742 -5.887 -37.996 1.00 53.53 92 GLU A C 1
ATOM 679 O O . GLU A 1 92 ? 6.746 -6.135 -38.667 1.00 53.53 92 GLU A O 1
ATOM 684 N N . ARG A 1 93 ? 5.752 -4.898 -37.097 1.00 46.38 93 ARG A N 1
ATOM 685 C CA . ARG A 1 93 ? 6.966 -4.145 -36.759 1.00 46.38 93 ARG A CA 1
ATOM 686 C C . ARG A 1 93 ? 7.522 -4.533 -35.397 1.00 46.38 93 ARG A C 1
ATOM 688 O O . ARG A 1 93 ? 7.025 -4.122 -34.358 1.00 46.38 93 ARG A O 1
ATOM 695 N N . ASP A 1 94 ? 8.605 -5.299 -35.486 1.00 44.25 94 ASP A N 1
ATOM 696 C CA . ASP A 1 94 ? 9.786 -5.259 -34.620 1.00 44.25 94 ASP A CA 1
ATOM 697 C C . ASP A 1 94 ? 9.522 -5.358 -33.105 1.00 44.25 94 ASP A C 1
ATOM 699 O O . ASP A 1 94 ? 9.611 -4.397 -32.344 1.00 44.25 94 ASP A O 1
ATOM 703 N N . SER A 1 95 ? 9.227 -6.579 -32.652 1.00 46.97 95 SER A N 1
ATOM 704 C CA . SER A 1 95 ? 9.050 -6.955 -31.240 1.00 46.97 95 SER A CA 1
ATOM 705 C C . SER A 1 95 ? 10.367 -7.049 -30.451 1.00 46.97 95 SER A C 1
ATOM 707 O O . SER A 1 95 ? 10.562 -7.990 -29.685 1.00 46.97 95 SER A O 1
ATOM 709 N N . SER A 1 96 ? 11.284 -6.096 -30.622 1.00 43.44 96 SER A N 1
ATOM 710 C CA . SER A 1 96 ? 12.622 -6.170 -30.012 1.00 43.44 96 SER A CA 1
ATOM 711 C C . SER A 1 96 ? 12.791 -5.337 -28.734 1.00 43.44 96 SER A C 1
ATOM 713 O O . SER A 1 96 ? 13.887 -5.323 -28.181 1.00 43.44 96 SER A O 1
ATOM 715 N N . ASN A 1 97 ? 11.760 -4.621 -28.259 1.00 42.06 97 ASN A N 1
ATOM 716 C CA . ASN A 1 97 ? 11.879 -3.782 -27.052 1.00 42.06 97 ASN A CA 1
ATOM 717 C C . ASN A 1 97 ? 10.561 -3.572 -26.271 1.00 42.06 97 ASN A C 1
ATOM 719 O O . ASN A 1 97 ? 10.385 -2.559 -25.605 1.00 42.06 97 ASN A O 1
ATOM 723 N N . ALA A 1 98 ? 9.626 -4.523 -26.349 1.00 43.97 98 ALA A N 1
ATOM 724 C CA . ALA A 1 98 ? 8.285 -4.419 -25.758 1.00 43.97 98 ALA A CA 1
ATOM 725 C C . ALA A 1 98 ? 8.149 -5.089 -24.371 1.00 43.97 98 ALA A C 1
ATOM 727 O O . ALA A 1 98 ? 7.061 -5.531 -24.012 1.00 43.97 98 ALA A O 1
ATOM 728 N N . ASP A 1 99 ? 9.230 -5.197 -23.594 1.00 43.66 99 ASP A N 1
ATOM 729 C CA . ASP A 1 99 ? 9.254 -6.035 -22.378 1.00 43.66 99 ASP A CA 1
ATOM 730 C C . ASP A 1 99 ? 8.992 -5.277 -21.058 1.00 43.66 99 ASP A C 1
ATOM 732 O O . ASP A 1 99 ? 9.153 -5.840 -19.983 1.00 43.66 99 ASP A O 1
ATOM 736 N N . ALA A 1 100 ? 8.584 -4.001 -21.093 1.00 47.03 100 ALA A N 1
ATOM 737 C CA . ALA A 1 100 ? 8.287 -3.250 -19.859 1.00 47.03 100 ALA A CA 1
ATOM 738 C C . ALA A 1 100 ? 7.125 -2.242 -19.947 1.00 47.03 100 ALA A C 1
ATOM 740 O O . ALA A 1 100 ? 6.751 -1.664 -18.930 1.00 47.03 100 ALA A O 1
ATOM 741 N N . GLU A 1 101 ? 6.547 -2.001 -21.128 1.00 47.12 101 GLU A N 1
ATOM 742 C CA . GLU A 1 101 ? 5.666 -0.835 -21.335 1.00 47.12 101 GLU A CA 1
ATOM 743 C C . GLU A 1 101 ? 4.161 -1.122 -21.204 1.00 47.12 101 GLU A C 1
ATOM 745 O O . GLU A 1 101 ? 3.369 -0.195 -21.299 1.00 47.12 101 GLU A O 1
ATOM 750 N N . ASN A 1 102 ? 3.743 -2.367 -20.941 1.00 53.28 102 ASN A N 1
ATOM 751 C CA . ASN A 1 102 ? 2.315 -2.722 -20.825 1.00 53.28 102 ASN A CA 1
ATOM 752 C C . ASN A 1 102 ? 1.975 -3.591 -19.606 1.00 53.28 102 ASN A C 1
ATOM 754 O O . ASN A 1 102 ? 0.900 -4.192 -19.536 1.00 53.28 102 ASN A O 1
ATOM 758 N N . GLU A 1 103 ? 2.874 -3.685 -18.630 1.00 62.53 103 GLU A N 1
ATOM 759 C CA . GLU A 1 103 ? 2.577 -4.406 -17.400 1.00 62.53 103 GLU A CA 1
ATOM 760 C C . GLU A 1 103 ? 1.747 -3.507 -16.470 1.00 62.53 103 GLU A C 1
ATOM 762 O O . GLU A 1 103 ? 2.260 -2.737 -15.659 1.00 62.53 103 GLU A O 1
ATOM 767 N N . SER A 1 104 ? 0.425 -3.577 -16.651 1.00 75.94 104 SER A N 1
ATOM 768 C CA . SER A 1 104 ? -0.558 -2.809 -15.890 1.00 75.94 104 SER A CA 1
ATOM 769 C C . SER A 1 104 ? -0.445 -3.123 -14.391 1.00 75.94 104 SER A C 1
ATOM 771 O O . SER A 1 104 ? -0.619 -4.260 -13.938 1.00 75.94 104 SER A O 1
ATOM 773 N N . GLY A 1 105 ? -0.110 -2.101 -13.609 1.00 87.12 105 GLY A N 1
ATOM 774 C CA . GLY A 1 105 ? 0.079 -2.193 -12.170 1.00 87.12 105 GLY A CA 1
ATOM 775 C C . GLY A 1 105 ? 0.088 -0.811 -11.529 1.00 87.12 105 GLY A C 1
ATOM 776 O O . GLY A 1 105 ? 0.033 0.210 -12.206 1.00 87.12 105 GLY A O 1
ATOM 777 N N . ILE A 1 106 ? 0.151 -0.777 -10.202 1.00 93.19 106 ILE A N 1
ATOM 778 C CA . ILE A 1 106 ? 0.138 0.463 -9.419 1.00 93.19 106 ILE A CA 1
ATOM 779 C C . ILE A 1 106 ? 1.370 0.529 -8.521 1.00 93.19 106 ILE A C 1
ATOM 781 O O . ILE A 1 106 ? 1.781 -0.474 -7.931 1.00 93.19 106 ILE A O 1
ATOM 785 N N . SER A 1 107 ? 1.976 1.712 -8.401 1.00 94.56 107 SER A N 1
ATOM 786 C CA . SER A 1 107 ? 3.099 1.896 -7.483 1.00 94.56 107 SER A CA 1
ATOM 787 C C . SER A 1 107 ? 2.645 1.738 -6.030 1.00 94.56 107 SER A C 1
ATOM 789 O O . SER A 1 107 ? 1.541 2.135 -5.643 1.00 94.56 107 SER A O 1
ATOM 791 N N . GLN A 1 108 ? 3.499 1.161 -5.188 1.00 94.56 108 GLN A N 1
ATOM 792 C CA . GLN A 1 108 ? 3.185 1.041 -3.768 1.00 94.56 108 GLN A CA 1
ATOM 793 C C . GLN A 1 108 ? 2.937 2.403 -3.111 1.00 94.56 108 GLN A C 1
ATOM 795 O O . GLN A 1 108 ? 1.997 2.536 -2.327 1.00 94.56 108 GLN A O 1
ATOM 800 N N . GLY A 1 109 ? 3.781 3.393 -3.402 1.00 94.19 109 GLY A N 1
ATOM 801 C CA . GLY A 1 109 ? 3.658 4.735 -2.842 1.00 94.19 109 GLY A CA 1
ATOM 802 C C . GLY A 1 109 ? 2.314 5.368 -3.197 1.00 94.19 109 GLY A C 1
ATOM 803 O O . GLY A 1 109 ? 1.705 6.041 -2.365 1.00 94.19 109 GLY A O 1
ATOM 804 N N . GLU A 1 110 ? 1.799 5.095 -4.395 1.00 94.88 110 GLU A N 1
ATOM 805 C CA . GLU A 1 110 ? 0.476 5.551 -4.809 1.00 94.88 110 GLU A CA 1
ATOM 806 C C . GLU A 1 110 ? -0.662 4.803 -4.111 1.00 94.88 110 GLU A C 1
ATOM 808 O O . GLU A 1 110 ? -1.582 5.447 -3.609 1.00 94.88 110 GLU A O 1
ATOM 813 N N . LEU A 1 111 ? -0.576 3.476 -3.961 1.00 94.19 111 LEU A N 1
ATOM 814 C CA . LEU A 1 111 ? -1.552 2.708 -3.172 1.00 94.19 111 LEU A CA 1
ATOM 815 C C . LEU A 1 111 ? -1.653 3.206 -1.726 1.00 94.19 111 LEU A C 1
ATOM 817 O O . LEU A 1 111 ? -2.752 3.347 -1.184 1.00 94.19 111 LEU A O 1
ATOM 821 N N . VAL A 1 112 ? -0.509 3.470 -1.092 1.00 95.56 112 VAL A N 1
ATOM 822 C CA . VAL A 1 112 ? -0.459 3.987 0.280 1.00 95.56 112 VAL A CA 1
ATOM 823 C C . VAL A 1 112 ? -1.065 5.383 0.343 1.00 95.56 112 VAL A C 1
ATOM 825 O O . VAL A 1 112 ? -1.877 5.653 1.227 1.00 95.56 112 VAL A O 1
ATOM 828 N N . ARG A 1 113 ? -0.732 6.257 -0.611 1.00 95.88 113 ARG A N 1
ATOM 829 C CA . ARG A 1 113 ? -1.304 7.605 -0.696 1.00 95.88 113 ARG A CA 1
ATOM 830 C C . ARG A 1 113 ? -2.826 7.565 -0.813 1.00 95.88 113 ARG A C 1
ATOM 832 O O . ARG A 1 113 ? -3.499 8.173 0.014 1.00 95.88 113 ARG A O 1
ATOM 839 N N . GLN A 1 114 ? -3.361 6.790 -1.756 1.00 95.44 114 GLN A N 1
ATOM 840 C CA . GLN A 1 114 ? -4.808 6.652 -1.943 1.00 95.44 114 GLN A CA 1
ATOM 841 C C . GLN A 1 114 ? -5.498 6.065 -0.700 1.00 95.44 114 GLN A C 1
ATOM 843 O O . GLN A 1 114 ? -6.610 6.468 -0.358 1.00 95.44 114 GLN A O 1
ATOM 848 N N . TYR A 1 115 ? -4.845 5.139 0.014 1.00 95.31 115 TYR A N 1
ATOM 849 C CA . TYR A 1 115 ? -5.361 4.623 1.285 1.00 95.31 115 TYR A CA 1
ATOM 850 C C . TYR A 1 115 ? -5.463 5.721 2.346 1.00 95.31 115 TYR A C 1
ATOM 852 O O . TYR A 1 115 ? -6.497 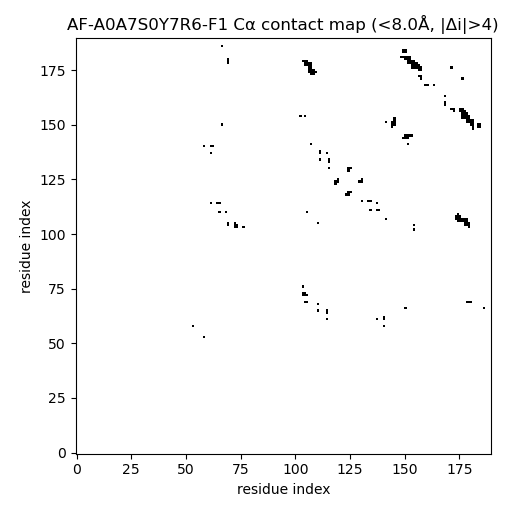5.851 3.002 1.00 95.31 115 TYR A O 1
ATOM 860 N N . LEU A 1 116 ? -4.417 6.532 2.511 1.00 95.38 116 LEU A N 1
ATOM 861 C CA . LEU A 1 116 ? -4.424 7.624 3.483 1.00 95.38 116 LEU A CA 1
ATOM 862 C C . LEU A 1 116 ? -5.451 8.700 3.132 1.00 95.38 116 LEU A C 1
ATOM 864 O O . LEU A 1 116 ? -6.159 9.167 4.022 1.00 95.38 116 LEU A O 1
ATOM 868 N N . GLU A 1 117 ? -5.581 9.044 1.851 1.00 95.38 117 GLU A N 1
ATOM 869 C CA . GLU A 1 117 ? -6.628 9.943 1.358 1.00 95.38 117 GLU A CA 1
ATOM 870 C C . GLU A 1 117 ? -8.021 9.394 1.678 1.00 95.38 117 GLU A C 1
ATOM 872 O O . GLU A 1 117 ? -8.870 10.128 2.185 1.00 95.38 117 GLU A O 1
ATOM 877 N N . HIS A 1 118 ? -8.245 8.089 1.490 1.00 94.50 118 HIS A N 1
ATOM 878 C CA . HIS A 1 118 ? -9.499 7.457 1.884 1.00 94.50 118 HIS A CA 1
ATOM 879 C C . HIS A 1 118 ? -9.733 7.541 3.402 1.00 94.50 118 HIS A C 1
ATOM 881 O O . HIS A 1 118 ? -10.830 7.905 3.837 1.00 94.50 118 HIS A O 1
ATOM 887 N N . GLN A 1 119 ? -8.731 7.230 4.227 1.00 93.94 119 GLN A N 1
ATOM 888 C CA . GLN A 1 119 ? -8.852 7.304 5.689 1.00 93.94 119 GLN A CA 1
ATOM 889 C C . GLN A 1 119 ? -9.119 8.740 6.174 1.00 93.94 119 GLN A C 1
ATOM 891 O O . GLN A 1 119 ? -9.910 8.947 7.100 1.00 93.94 119 GLN A O 1
ATOM 896 N N . ALA A 1 120 ? -8.504 9.733 5.528 1.00 93.44 120 ALA A N 1
ATOM 897 C CA . ALA A 1 120 ? -8.750 11.148 5.782 1.00 93.44 120 ALA A CA 1
ATOM 898 C C . ALA A 1 120 ? -10.173 11.556 5.366 1.00 93.44 120 ALA A C 1
ATOM 900 O O . ALA A 1 120 ? -10.865 12.215 6.141 1.00 93.44 120 ALA A O 1
ATOM 901 N N . ALA A 1 121 ? -10.654 11.097 4.206 1.00 93.75 121 ALA A N 1
ATOM 902 C CA . ALA A 1 121 ? -12.019 11.344 3.736 1.00 93.75 121 ALA A CA 1
ATOM 903 C C . ALA A 1 121 ? -13.087 10.740 4.668 1.00 93.75 121 ALA A C 1
ATOM 905 O O . ALA A 1 121 ? -14.155 11.322 4.845 1.00 93.75 121 ALA A O 1
ATOM 906 N N . LEU A 1 122 ? -12.789 9.611 5.322 1.00 92.75 122 LEU A N 1
ATOM 907 C CA . LEU A 1 122 ? -13.641 9.020 6.363 1.00 92.75 122 LEU A CA 1
ATOM 908 C C . LEU A 1 122 ? -13.543 9.733 7.724 1.00 92.75 122 LEU A C 1
ATOM 910 O O . LEU A 1 122 ? -14.253 9.366 8.662 1.00 92.75 122 LEU A O 1
ATOM 914 N N . GLY A 1 123 ? -12.640 10.705 7.876 1.00 92.75 123 GLY A N 1
ATOM 915 C CA . GLY A 1 123 ? -12.367 11.370 9.150 1.00 92.75 123 GLY A CA 1
ATOM 916 C C . GLY A 1 123 ? -11.742 10.453 10.210 1.00 92.75 123 GLY A C 1
ATOM 917 O O . GLY A 1 123 ? -11.826 10.759 11.403 1.00 92.75 123 GLY A O 1
ATOM 918 N N . GLN A 1 124 ? -11.144 9.326 9.796 1.00 89.38 124 GLN A N 1
ATOM 919 C CA . GLN A 1 124 ? -10.473 8.372 10.690 1.00 89.38 124 GLN A CA 1
ATOM 920 C C . GLN A 1 124 ? -9.075 8.845 11.099 1.00 89.38 124 GLN A C 1
ATOM 922 O O . GLN A 1 124 ? -8.609 8.490 12.177 1.00 89.38 124 GLN A O 1
ATOM 927 N N . VAL A 1 125 ? -8.438 9.677 10.274 1.00 90.25 125 VAL A N 1
ATOM 928 C CA . VAL A 1 125 ? -7.144 10.301 10.565 1.00 90.25 125 VAL A CA 1
ATOM 929 C C . VAL A 1 125 ? -7.364 11.791 10.780 1.00 90.25 125 VAL A C 1
ATOM 931 O O . VAL A 1 125 ? -7.782 12.494 9.863 1.00 90.25 125 VAL A O 1
ATOM 934 N N . LYS A 1 126 ? -7.106 12.273 12.000 1.00 91.62 126 LYS A N 1
ATOM 935 C CA . LYS A 1 126 ? -7.317 13.685 12.369 1.00 91.62 126 LYS A CA 1
ATOM 936 C C . LYS A 1 126 ? -6.016 14.403 12.687 1.00 91.62 126 LYS A C 1
ATOM 938 O O . LYS A 1 126 ? -5.965 15.629 12.664 1.00 91.62 126 LYS A O 1
ATOM 943 N N . THR A 1 127 ? -4.973 13.645 13.006 1.00 94.25 127 THR A N 1
ATOM 944 C CA . THR A 1 127 ? -3.684 14.174 13.444 1.00 94.25 127 THR A CA 1
ATOM 945 C C . THR A 1 127 ? -2.540 13.627 12.596 1.00 94.25 127 THR A C 1
ATOM 947 O O . THR A 1 127 ? -2.610 12.517 12.072 1.00 94.25 127 THR A O 1
ATOM 950 N N . ALA A 1 128 ? -1.444 14.387 12.506 1.00 92.12 128 ALA A N 1
ATOM 951 C CA . ALA A 1 128 ? -0.238 13.952 11.799 1.00 92.12 128 ALA A CA 1
ATOM 952 C C . ALA A 1 128 ? 0.351 12.654 12.386 1.00 92.12 128 ALA A C 1
ATOM 954 O O . ALA A 1 128 ? 0.802 11.788 11.646 1.00 92.12 128 ALA A O 1
ATOM 955 N N . ALA A 1 129 ? 0.271 12.475 13.708 1.00 92.31 129 ALA A N 1
ATOM 956 C CA . ALA A 1 129 ? 0.749 11.265 14.374 1.00 92.31 129 ALA A CA 1
ATOM 957 C C . ALA A 1 129 ? -0.104 10.021 14.054 1.00 92.31 129 ALA A C 1
ATOM 959 O O . ALA A 1 129 ? 0.403 8.902 14.053 1.00 92.31 129 ALA A O 1
ATOM 960 N N . GLU A 1 130 ? -1.407 10.184 13.810 1.00 91.56 130 GLU A N 1
ATOM 961 C CA . GLU A 1 130 ? -2.260 9.092 13.321 1.00 91.56 130 GLU A CA 1
ATOM 962 C C . GLU A 1 130 ? -1.966 8.780 11.856 1.00 91.56 130 GLU A C 1
ATOM 964 O O . GLU A 1 130 ? -1.902 7.609 11.494 1.00 91.56 130 GLU A O 1
ATOM 969 N N . LEU A 1 131 ? -1.725 9.812 11.042 1.00 92.62 131 LEU A N 1
ATOM 970 C CA . LEU A 1 131 ? -1.359 9.658 9.637 1.00 92.62 131 LEU A CA 1
ATOM 971 C C . LEU A 1 131 ? -0.069 8.844 9.486 1.00 92.62 131 LEU A C 1
ATOM 973 O O . LEU A 1 131 ? -0.037 7.898 8.708 1.00 92.62 131 LEU A O 1
ATOM 977 N N . GLU A 1 132 ? 0.960 9.163 10.271 1.00 93.25 132 GLU A N 1
ATOM 978 C CA . GLU A 1 132 ? 2.234 8.434 10.281 1.00 93.25 132 GLU A CA 1
ATOM 979 C C . GLU A 1 132 ? 2.045 6.962 10.683 1.00 93.25 132 GLU A C 1
ATOM 981 O O . GLU A 1 132 ? 2.576 6.054 10.043 1.00 93.25 132 GLU A O 1
ATOM 986 N N . LYS A 1 133 ? 1.211 6.693 11.696 1.00 92.06 133 LYS A N 1
ATOM 987 C CA . LYS A 1 133 ? 0.892 5.316 12.104 1.00 92.06 133 LYS A CA 1
ATOM 988 C C . LYS A 1 133 ? 0.157 4.546 11.013 1.00 92.06 133 LYS A C 1
ATOM 990 O O . LYS A 1 133 ? 0.452 3.371 10.810 1.00 92.06 133 LYS A O 1
ATOM 995 N N . GLU A 1 134 ? -0.807 5.173 10.344 1.00 93.62 134 GLU A N 1
ATOM 996 C CA . GLU A 1 134 ? -1.553 4.560 9.241 1.00 93.62 134 GLU A CA 1
ATOM 997 C C . GLU A 1 134 ? -0.670 4.347 8.006 1.00 93.62 134 GLU A C 1
ATOM 999 O O . GLU A 1 134 ? -0.799 3.321 7.338 1.00 93.62 134 GLU A O 1
ATOM 1004 N N . PHE A 1 135 ? 0.273 5.254 7.748 1.00 94.06 135 PHE A N 1
ATOM 1005 C CA . PHE A 1 135 ? 1.279 5.117 6.696 1.00 94.06 135 PHE A CA 1
ATOM 1006 C C . PHE A 1 135 ? 2.144 3.872 6.936 1.00 94.06 135 PHE A C 1
ATOM 1008 O O . PHE A 1 135 ? 2.170 2.951 6.114 1.00 94.06 135 PHE A O 1
ATOM 1015 N N . ASP A 1 136 ? 2.762 3.774 8.116 1.00 93.19 136 ASP A N 1
ATOM 1016 C CA . ASP A 1 136 ? 3.560 2.613 8.521 1.00 93.19 136 ASP A CA 1
ATOM 1017 C C . ASP A 1 136 ? 2.758 1.309 8.467 1.00 93.19 136 ASP A C 1
ATOM 1019 O O . ASP A 1 136 ? 3.270 0.238 8.112 1.00 93.19 136 ASP A O 1
ATOM 1023 N N . LEU A 1 137 ? 1.488 1.384 8.864 1.00 93.38 137 LEU A N 1
ATOM 1024 C CA . LEU A 1 137 ? 0.578 0.255 8.868 1.00 93.38 137 LEU A CA 1
ATOM 1025 C C . LEU A 1 137 ? 0.313 -0.250 7.448 1.00 93.38 137 LEU A C 1
ATOM 1027 O O . LEU A 1 137 ? 0.454 -1.450 7.200 1.00 93.38 137 LEU A O 1
ATOM 1031 N N . ALA A 1 138 ? -0.014 0.649 6.519 1.00 94.00 138 ALA A N 1
ATOM 1032 C CA . ALA A 1 138 ? -0.249 0.316 5.120 1.00 94.00 138 ALA A CA 1
ATOM 1033 C C . ALA A 1 138 ? 0.991 -0.338 4.490 1.00 94.00 138 ALA A C 1
ATOM 1035 O O . ALA A 1 138 ? 0.886 -1.426 3.917 1.00 94.00 138 ALA A O 1
ATOM 1036 N N . HIS A 1 139 ? 2.185 0.230 4.704 1.00 93.69 139 HIS A N 1
ATOM 1037 C CA . HIS A 1 139 ? 3.446 -0.363 4.240 1.00 93.69 139 HIS A CA 1
ATOM 1038 C C . HIS A 1 139 ? 3.666 -1.779 4.790 1.00 93.69 139 HIS A C 1
ATOM 1040 O O . HIS A 1 139 ? 4.091 -2.681 4.059 1.00 93.69 139 HIS A O 1
ATOM 1046 N N . LYS A 1 140 ? 3.378 -2.015 6.077 1.00 93.88 140 LYS A N 1
ATOM 1047 C CA . LYS A 1 140 ? 3.498 -3.349 6.693 1.00 93.88 140 LYS A CA 1
ATOM 1048 C C . LYS A 1 140 ? 2.520 -4.348 6.085 1.00 93.88 140 LYS A C 1
ATOM 1050 O O . LYS A 1 140 ? 2.926 -5.478 5.811 1.00 93.88 140 LYS A O 1
ATOM 1055 N N . VAL A 1 141 ? 1.268 -3.949 5.861 1.00 93.94 141 VAL A N 1
ATOM 1056 C CA . VAL A 1 141 ? 0.243 -4.814 5.259 1.00 93.94 141 VAL A CA 1
ATOM 1057 C C . VAL A 1 141 ? 0.607 -5.162 3.820 1.00 93.94 141 VAL A C 1
ATOM 1059 O O . VAL A 1 141 ? 0.630 -6.342 3.483 1.00 93.94 141 VAL A O 1
ATOM 1062 N N . ILE A 1 142 ? 0.991 -4.183 3.000 1.00 93.94 142 ILE A N 1
ATOM 1063 C CA . ILE A 1 142 ? 1.414 -4.430 1.614 1.00 93.94 142 ILE A CA 1
ATOM 1064 C C . ILE A 1 142 ? 2.622 -5.372 1.583 1.00 93.94 142 ILE A C 1
ATOM 1066 O O . ILE A 1 142 ? 2.599 -6.391 0.894 1.00 93.94 142 ILE A O 1
ATOM 1070 N N . ASN A 1 143 ? 3.655 -5.100 2.391 1.00 93.62 143 ASN A N 1
ATOM 1071 C CA . ASN A 1 143 ? 4.814 -5.987 2.514 1.00 93.62 143 ASN A CA 1
ATOM 1072 C C . ASN A 1 143 ? 4.419 -7.407 2.939 1.00 93.62 143 ASN A C 1
ATOM 1074 O O . ASN A 1 143 ? 5.026 -8.371 2.477 1.00 93.62 143 ASN A O 1
ATOM 1078 N N . HIS A 1 144 ? 3.437 -7.550 3.828 1.00 93.38 144 HIS A N 1
ATOM 1079 C CA . HIS A 1 144 ? 2.939 -8.852 4.251 1.00 93.38 144 HIS A CA 1
ATOM 1080 C C . HIS A 1 144 ? 2.248 -9.596 3.103 1.00 93.38 144 HIS A C 1
ATOM 1082 O O . HIS A 1 144 ? 2.572 -10.757 2.862 1.00 93.38 144 HIS A O 1
ATOM 1088 N N . LEU A 1 145 ? 1.354 -8.922 2.374 1.00 92.94 145 LEU A N 1
ATOM 1089 C CA . LEU A 1 145 ? 0.605 -9.495 1.250 1.00 92.94 145 LEU A CA 1
ATOM 1090 C C . LEU A 1 145 ? 1.530 -9.931 0.109 1.00 92.94 145 LEU A C 1
ATOM 1092 O O . LEU A 1 145 ? 1.350 -11.021 -0.430 1.00 92.94 145 LEU A O 1
ATOM 1096 N N . VAL A 1 146 ? 2.555 -9.126 -0.186 1.00 93.31 146 VAL A N 1
ATOM 1097 C CA . VAL A 1 146 ? 3.601 -9.457 -1.164 1.00 93.31 146 VAL A CA 1
ATOM 1098 C C . VAL A 1 146 ? 4.435 -10.651 -0.699 1.00 93.31 146 VAL A C 1
ATOM 1100 O O . VAL A 1 146 ? 4.629 -11.602 -1.447 1.00 93.31 146 VAL A O 1
ATOM 1103 N N . LYS A 1 147 ? 4.920 -10.646 0.551 1.00 92.94 147 LYS A N 1
ATOM 1104 C CA . LYS A 1 147 ? 5.767 -11.734 1.078 1.00 92.94 147 LYS A CA 1
ATOM 1105 C C . LYS A 1 147 ? 5.041 -13.073 1.169 1.00 92.94 147 LYS A C 1
ATOM 1107 O O . LYS A 1 147 ? 5.682 -14.111 1.051 1.00 92.94 147 LYS A O 1
ATOM 1112 N N . ARG A 1 148 ? 3.736 -13.054 1.443 1.00 92.19 148 ARG A N 1
ATOM 1113 C CA . ARG A 1 148 ? 2.907 -14.262 1.507 1.00 92.19 148 ARG A CA 1
ATOM 1114 C C . ARG A 1 148 ? 2.492 -14.771 0.126 1.00 92.19 148 ARG A C 1
ATOM 1116 O O . ARG A 1 148 ? 2.083 -15.922 0.045 1.00 92.19 148 ARG A O 1
ATOM 1123 N N . GLY A 1 149 ? 2.588 -13.945 -0.921 1.00 87.25 149 GLY A N 1
ATOM 1124 C CA . GLY A 1 149 ? 2.101 -14.287 -2.261 1.00 87.25 149 GLY A CA 1
ATOM 1125 C C . GLY A 1 149 ? 0.586 -14.511 -2.306 1.00 87.25 149 GLY A C 1
ATOM 1126 O O . GLY A 1 149 ? 0.094 -15.240 -3.155 1.00 87.25 149 GLY A O 1
ATOM 1127 N N . GLU A 1 150 ? -0.163 -13.936 -1.359 1.00 85.62 150 GLU A N 1
ATOM 1128 C CA . GLU A 1 150 ? -1.606 -14.185 -1.241 1.00 85.62 150 GLU A CA 1
ATOM 1129 C C . GLU A 1 150 ? -2.430 -13.380 -2.244 1.00 85.62 150 GLU A C 1
ATOM 1131 O O . GLU A 1 150 ? -3.442 -13.864 -2.736 1.00 85.62 150 GLU A O 1
ATOM 1136 N N . MET A 1 151 ? -2.041 -12.125 -2.479 1.00 89.62 151 MET A N 1
ATOM 1137 C CA . MET A 1 151 ? -2.863 -11.152 -3.207 1.00 89.62 151 MET A CA 1
ATOM 1138 C C . MET A 1 151 ? -2.041 -10.287 -4.147 1.00 89.62 151 MET A C 1
ATOM 1140 O O . MET A 1 151 ? -2.472 -10.033 -5.263 1.00 89.62 151 MET A O 1
ATOM 1144 N N . LEU A 1 152 ? -0.873 -9.826 -3.699 1.00 92.44 152 LEU A N 1
ATOM 1145 C CA . LEU A 1 152 ? -0.030 -8.913 -4.458 1.00 92.44 152 LEU A CA 1
ATOM 1146 C C . LEU A 1 152 ? 1.258 -9.613 -4.861 1.00 92.44 152 LEU A C 1
ATOM 1148 O O . LEU A 1 152 ? 1.846 -10.344 -4.064 1.00 92.44 152 LEU A O 1
ATOM 1152 N N . THR A 1 153 ? 1.717 -9.326 -6.070 1.00 94.06 153 THR A N 1
ATOM 1153 C CA . THR A 1 153 ? 3.070 -9.636 -6.524 1.00 94.06 153 THR A CA 1
ATOM 1154 C C . THR A 1 153 ? 3.774 -8.357 -6.956 1.00 94.06 153 THR A C 1
ATOM 1156 O O . THR A 1 153 ? 3.130 -7.360 -7.289 1.00 94.06 153 THR A O 1
ATOM 1159 N N . VAL A 1 154 ? 5.105 -8.373 -6.910 1.00 94.25 154 VAL A N 1
ATOM 1160 C CA . VAL A 1 154 ? 5.916 -7.270 -7.430 1.00 94.25 154 VAL A CA 1
ATOM 1161 C C . VAL A 1 154 ? 6.164 -7.538 -8.900 1.00 94.25 154 VAL A C 1
ATOM 1163 O O . VAL A 1 154 ? 6.775 -8.550 -9.235 1.00 94.25 154 VAL A O 1
ATOM 1166 N N . LEU A 1 155 ? 5.694 -6.620 -9.728 1.00 90.44 155 LEU A N 1
ATOM 1167 C CA . LEU A 1 155 ? 5.824 -6.647 -11.176 1.00 90.44 155 LEU A CA 1
ATOM 1168 C C . LEU A 1 155 ? 7.173 -6.056 -11.582 1.00 90.44 155 LEU A C 1
ATOM 1170 O O . LEU A 1 155 ? 8.034 -6.747 -12.112 1.00 90.44 155 LEU A O 1
ATOM 1174 N N . LEU A 1 156 ? 7.416 -4.811 -11.165 1.00 90.62 156 LEU A N 1
ATOM 1175 C CA . LEU A 1 156 ? 8.632 -4.073 -11.478 1.00 90.62 156 LEU A CA 1
ATOM 1176 C C . LEU A 1 156 ? 9.288 -3.530 -10.210 1.00 90.62 156 LEU A C 1
ATOM 1178 O O . LEU A 1 156 ? 8.626 -3.043 -9.287 1.00 90.62 156 LEU A O 1
ATOM 1182 N N . ARG A 1 157 ? 10.620 -3.614 -10.168 1.00 92.25 157 ARG A N 1
ATOM 1183 C CA . ARG A 1 157 ? 11.448 -3.008 -9.122 1.00 92.25 157 ARG A CA 1
ATOM 1184 C C . ARG A 1 157 ? 12.304 -1.907 -9.741 1.00 92.25 157 ARG A C 1
ATOM 1186 O O . ARG A 1 157 ? 12.961 -2.181 -10.743 1.00 92.25 157 ARG A O 1
ATOM 1193 N N . PRO A 1 158 ? 12.344 -0.702 -9.154 1.00 88.38 158 PRO A N 1
ATOM 1194 C CA . PRO A 1 158 ? 13.236 0.344 -9.631 1.00 88.38 158 PRO A CA 1
ATOM 1195 C C . PRO A 1 158 ? 14.700 -0.096 -9.511 1.00 88.38 158 PRO A C 1
ATOM 1197 O O . PRO A 1 158 ? 15.133 -0.603 -8.474 1.00 88.38 158 PRO A O 1
ATOM 1200 N N . SER A 1 159 ? 15.471 0.136 -10.569 1.00 89.88 159 SER A N 1
ATOM 1201 C CA . SER A 1 159 ? 16.921 -0.066 -10.576 1.00 89.88 159 SER A CA 1
ATOM 1202 C C . SER A 1 159 ? 17.628 1.066 -9.840 1.00 89.88 159 SER A C 1
ATOM 1204 O O . SER A 1 159 ? 17.223 2.224 -9.962 1.00 89.88 159 SER A O 1
ATOM 1206 N N . ARG A 1 160 ? 18.698 0.748 -9.106 1.00 91.25 160 ARG A N 1
ATOM 1207 C CA . ARG A 1 160 ? 19.545 1.737 -8.419 1.00 91.25 160 ARG A CA 1
ATOM 1208 C C . ARG A 1 160 ? 20.193 2.695 -9.422 1.00 91.25 160 ARG A C 1
ATOM 1210 O O . ARG A 1 160 ? 20.679 2.244 -10.457 1.00 91.25 160 ARG A O 1
ATOM 1217 N N . LYS A 1 161 ? 20.222 3.995 -9.108 1.00 92.81 161 LYS A N 1
ATOM 1218 C CA . LYS A 1 161 ? 20.954 4.994 -9.910 1.00 92.81 161 LYS A CA 1
ATOM 1219 C C . LYS A 1 161 ? 22.415 5.092 -9.451 1.00 92.81 161 LYS A C 1
ATOM 1221 O O . LYS A 1 161 ? 22.717 4.843 -8.288 1.00 92.81 161 LYS A O 1
ATOM 1226 N N . GLU A 1 162 ? 23.310 5.452 -10.366 1.00 87.00 162 GLU A N 1
ATOM 1227 C CA . GLU A 1 162 ? 24.770 5.406 -10.164 1.00 87.00 162 GLU A CA 1
ATOM 1228 C C . GLU A 1 162 ? 25.263 6.320 -9.024 1.00 87.00 162 GLU A C 1
ATOM 1230 O O . GLU A 1 162 ? 26.183 5.960 -8.297 1.00 87.00 162 GLU A O 1
ATOM 1235 N N . GLU A 1 163 ? 24.583 7.447 -8.796 1.00 92.62 163 GLU A N 1
ATOM 1236 C CA . GLU A 1 163 ? 24.907 8.432 -7.747 1.00 92.62 163 GLU A CA 1
ATOM 1237 C C . GLU A 1 163 ? 23.935 8.390 -6.551 1.00 92.62 163 GLU A C 1
ATOM 1239 O O . GLU A 1 163 ? 23.875 9.318 -5.747 1.00 92.62 163 GLU A O 1
ATOM 1244 N N . GLU A 1 164 ? 23.129 7.332 -6.433 1.00 93.75 164 GLU A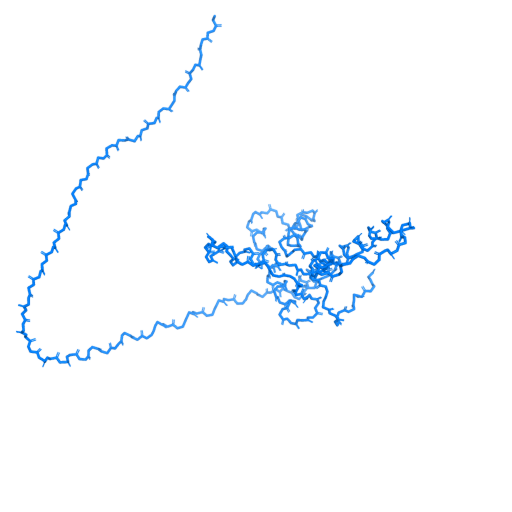 N 1
ATOM 1245 C CA . GLU A 1 164 ? 22.113 7.220 -5.385 1.00 93.75 164 GLU A CA 1
ATOM 1246 C C . GLU A 1 164 ? 22.683 6.582 -4.118 1.00 93.75 164 GLU A C 1
ATOM 1248 O O . GLU A 1 164 ? 23.251 5.479 -4.142 1.00 93.75 164 GLU A O 1
ATOM 1253 N N . ASP A 1 165 ? 22.502 7.267 -2.990 1.00 94.44 165 ASP A N 1
ATOM 1254 C CA . ASP A 1 165 ? 22.847 6.726 -1.684 1.00 94.44 165 ASP A CA 1
ATOM 1255 C C . ASP A 1 165 ? 21.937 5.543 -1.305 1.00 94.44 165 ASP A C 1
ATOM 1257 O O . ASP A 1 165 ? 20.821 5.381 -1.806 1.00 94.44 165 ASP A O 1
ATOM 1261 N N . ASP A 1 166 ? 22.426 4.688 -0.404 1.00 92.38 166 ASP A N 1
ATOM 1262 C CA . ASP A 1 166 ? 21.725 3.460 -0.019 1.00 92.38 166 ASP A CA 1
ATOM 1263 C C . ASP A 1 166 ? 20.348 3.732 0.608 1.00 92.38 166 ASP A C 1
ATOM 1265 O O . ASP A 1 166 ? 19.418 2.949 0.411 1.00 92.38 166 ASP A O 1
ATOM 1269 N N . VAL A 1 167 ? 20.198 4.822 1.367 1.00 92.50 167 VAL A N 1
ATOM 1270 C CA . VAL A 1 167 ? 18.954 5.135 2.082 1.00 92.50 167 VAL A CA 1
ATOM 1271 C C . VAL A 1 167 ? 17.888 5.586 1.090 1.00 92.50 167 VAL A C 1
ATOM 1273 O O . VAL A 1 167 ? 16.782 5.040 1.094 1.00 92.50 167 VAL A O 1
ATOM 1276 N N . THR A 1 168 ? 18.242 6.509 0.196 1.00 92.06 168 THR A N 1
ATOM 1277 C CA . THR A 1 168 ? 17.364 6.989 -0.875 1.00 92.06 168 THR A CA 1
ATOM 1278 C C . THR A 1 168 ? 16.952 5.847 -1.795 1.00 92.06 168 THR A C 1
ATOM 1280 O O . THR A 1 168 ? 15.762 5.684 -2.067 1.00 92.06 168 THR A O 1
ATOM 1283 N N . TYR A 1 169 ? 17.894 4.983 -2.189 1.00 91.81 169 TYR A N 1
ATOM 1284 C CA . TYR A 1 169 ? 17.575 3.817 -3.011 1.00 91.81 169 TYR A CA 1
ATOM 1285 C C . TYR A 1 169 ? 16.592 2.869 -2.315 1.00 91.81 169 TYR A C 1
ATOM 1287 O O . TYR A 1 169 ? 15.622 2.429 -2.928 1.00 91.81 169 TYR A O 1
ATOM 1295 N N . LEU A 1 170 ? 16.798 2.555 -1.031 1.00 89.56 170 LEU A N 1
ATOM 1296 C CA . LEU A 1 170 ? 15.908 1.653 -0.293 1.00 89.56 170 LEU A CA 1
ATOM 1297 C C . LEU A 1 170 ? 14.504 2.227 -0.108 1.00 89.56 170 LEU A C 1
ATOM 1299 O O . LEU A 1 170 ? 13.532 1.468 -0.144 1.00 89.56 170 LEU A O 1
ATOM 1303 N N . GLN A 1 171 ? 14.392 3.537 0.093 1.00 88.75 171 GLN A N 1
ATOM 1304 C CA . GLN A 1 171 ? 13.101 4.208 0.183 1.00 88.75 171 GLN A CA 1
ATOM 1305 C C . GLN A 1 171 ? 12.383 4.172 -1.166 1.00 88.75 171 GLN A C 1
ATOM 1307 O O . GLN A 1 171 ? 11.255 3.688 -1.259 1.00 88.75 171 GLN A O 1
ATOM 1312 N N . ARG A 1 172 ? 13.091 4.534 -2.236 1.00 91.69 172 ARG A N 1
ATOM 1313 C CA . ARG A 1 172 ? 12.572 4.480 -3.600 1.00 91.69 172 ARG A CA 1
ATOM 1314 C C . ARG A 1 172 ? 12.156 3.072 -4.014 1.00 91.69 172 ARG A C 1
ATOM 1316 O O . ARG A 1 172 ? 11.097 2.882 -4.596 1.00 91.69 172 ARG A O 1
ATOM 1323 N N . LEU A 1 173 ? 12.932 2.060 -3.635 1.00 90.44 173 LEU A N 1
ATOM 1324 C CA . LEU A 1 173 ? 12.607 0.653 -3.862 1.00 90.44 173 LEU A CA 1
ATOM 1325 C C . LEU A 1 173 ? 11.304 0.222 -3.178 1.00 90.44 173 LEU A C 1
ATOM 1327 O O . LEU A 1 173 ? 10.621 -0.679 -3.669 1.00 90.44 173 LEU A O 1
ATOM 1331 N N . GLN A 1 174 ? 10.956 0.823 -2.039 1.00 88.06 174 GLN A N 1
ATOM 1332 C CA . GLN A 1 174 ? 9.683 0.552 -1.377 1.00 88.06 174 GLN A CA 1
ATOM 1333 C C . GLN A 1 174 ? 8.523 1.310 -2.013 1.00 88.06 174 GLN A C 1
ATOM 1335 O O . GLN A 1 174 ? 7.446 0.728 -2.118 1.00 88.06 174 GLN A O 1
ATOM 1340 N N . ASP A 1 175 ? 8.742 2.551 -2.439 1.00 90.62 175 ASP A N 1
ATOM 1341 C CA . ASP A 1 175 ? 7.681 3.442 -2.912 1.00 90.62 175 ASP A CA 1
ATOM 1342 C C . ASP A 1 175 ? 7.369 3.247 -4.403 1.00 90.62 175 ASP A C 1
ATOM 1344 O O . ASP A 1 175 ? 6.205 3.172 -4.791 1.00 90.62 175 ASP A O 1
ATOM 1348 N N . GLU A 1 176 ? 8.391 3.094 -5.245 1.00 92.62 176 GLU A N 1
ATOM 1349 C CA . GLU A 1 176 ? 8.255 3.026 -6.708 1.00 92.62 176 GLU A CA 1
ATOM 1350 C C . GLU A 1 176 ? 8.074 1.603 -7.244 1.00 92.62 176 GLU A C 1
ATOM 1352 O O . GLU A 1 176 ? 7.907 1.415 -8.448 1.00 92.62 176 GLU A O 1
ATOM 1357 N N . ARG A 1 177 ? 8.103 0.571 -6.391 1.00 93.06 177 ARG A N 1
ATOM 1358 C CA . ARG A 1 177 ? 7.829 -0.788 -6.875 1.00 93.06 177 ARG A CA 1
ATOM 1359 C C . ARG A 1 177 ? 6.393 -0.887 -7.381 1.00 93.06 177 ARG A C 1
ATOM 1361 O O . ARG A 1 177 ? 5.459 -0.471 -6.692 1.00 93.06 177 ARG A O 1
ATOM 1368 N N . ILE A 1 178 ? 6.234 -1.483 -8.556 1.00 92.88 178 ILE A N 1
ATOM 1369 C CA . ILE A 1 178 ? 4.933 -1.683 -9.187 1.00 92.88 178 ILE A CA 1
ATOM 1370 C C . ILE A 1 178 ? 4.351 -2.998 -8.691 1.00 92.88 178 ILE A C 1
ATOM 1372 O O . ILE A 1 178 ? 5.011 -4.042 -8.706 1.00 92.88 178 ILE A O 1
ATOM 1376 N N . LEU A 1 179 ? 3.117 -2.928 -8.210 1.00 93.69 179 LEU A N 1
ATOM 1377 C CA . LEU A 1 179 ? 2.370 -4.044 -7.664 1.00 93.69 179 LEU A CA 1
ATOM 1378 C C . LEU A 1 179 ? 1.206 -4.384 -8.590 1.00 93.69 179 LEU A C 1
ATOM 1380 O O . LEU A 1 179 ? 0.520 -3.502 -9.103 1.00 93.69 179 LEU A O 1
ATOM 1384 N N . THR A 1 180 ? 0.967 -5.679 -8.752 1.00 93.31 180 THR A N 1
ATOM 1385 C CA . THR A 1 180 ? -0.202 -6.220 -9.450 1.00 93.31 180 THR A CA 1
ATOM 1386 C C . THR A 1 180 ? -0.754 -7.413 -8.675 1.00 93.31 180 THR A C 1
ATOM 1388 O O . THR A 1 180 ? -0.195 -7.808 -7.642 1.00 93.31 180 THR A O 1
ATOM 1391 N N . TYR A 1 181 ? -1.865 -7.984 -9.132 1.00 92.00 181 TYR A N 1
ATOM 1392 C CA . TYR A 1 181 ? -2.400 -9.187 -8.512 1.00 92.00 181 TYR A CA 1
ATOM 1393 C C . TYR A 1 181 ? -1.459 -10.372 -8.683 1.00 92.00 181 TYR A C 1
ATOM 1395 O O . TYR A 1 181 ? -0.856 -10.591 -9.732 1.00 92.00 181 TYR A O 1
ATOM 1403 N N . HIS A 1 182 ? -1.357 -11.174 -7.630 1.00 90.75 182 HIS A N 1
ATOM 1404 C CA . HIS A 1 182 ? -0.737 -12.480 -7.742 1.00 90.75 182 HIS A CA 1
ATOM 1405 C C . HIS A 1 182 ? -1.591 -13.373 -8.656 1.00 90.75 182 HIS A C 1
ATOM 1407 O O . HIS A 1 182 ? -2.816 -13.348 -8.575 1.00 90.75 182 HIS A O 1
ATOM 1413 N N . SER A 1 183 ? -0.963 -14.205 -9.488 1.00 85.25 183 SER A N 1
ATOM 1414 C CA . SER A 1 183 ? -1.654 -15.047 -10.482 1.00 85.25 183 SER A CA 1
ATOM 1415 C C . SER A 1 183 ? -2.648 -16.047 -9.882 1.00 85.25 183 SER A C 1
ATOM 1417 O O . SER A 1 183 ? -3.559 -16.513 -10.559 1.00 85.25 183 SER A O 1
ATOM 1419 N N . THR A 1 184 ? -2.479 -16.385 -8.604 1.00 85.06 184 THR A N 1
ATOM 1420 C CA . THR A 1 184 ? -3.369 -17.290 -7.863 1.00 85.06 184 THR A CA 1
ATOM 1421 C C . THR A 1 184 ? -4.518 -16.570 -7.165 1.00 85.06 184 THR A C 1
ATOM 1423 O O . THR A 1 184 ? -5.382 -17.230 -6.591 1.00 85.06 184 THR A O 1
ATOM 1426 N N . TYR A 1 185 ? -4.501 -15.238 -7.128 1.00 85.25 185 TYR A N 1
ATOM 1427 C CA . TYR A 1 185 ? -5.532 -14.458 -6.467 1.00 85.25 185 TYR A CA 1
ATOM 1428 C C . TYR A 1 185 ? -6.688 -14.226 -7.436 1.00 85.25 185 TYR A C 1
ATOM 1430 O O . TYR A 1 185 ? -6.539 -13.538 -8.443 1.00 85.25 185 TYR A O 1
ATOM 1438 N N . VAL A 1 186 ? -7.849 -14.793 -7.111 1.00 80.06 186 VAL A N 1
ATOM 1439 C CA . VAL A 1 186 ? -9.106 -14.481 -7.790 1.00 80.06 186 VAL A CA 1
ATOM 1440 C C . VAL A 1 186 ? -9.795 -13.399 -6.962 1.00 80.06 186 VAL A C 1
ATOM 1442 O O . VAL A 1 186 ? -10.122 -13.661 -5.801 1.00 80.06 186 VAL A O 1
ATOM 1445 N N . PRO A 1 187 ? -9.982 -12.184 -7.500 1.00 75.81 187 PRO A N 1
ATOM 1446 C CA . PRO A 1 187 ? -10.732 -11.155 -6.804 1.00 75.81 187 PRO A CA 1
ATOM 1447 C C . PRO A 1 187 ? -12.161 -11.662 -6.587 1.00 75.81 187 PRO A C 1
ATOM 1449 O O . PRO A 1 187 ? -12.820 -12.045 -7.548 1.00 75.81 187 PRO A O 1
ATOM 1452 N N . GLU A 1 188 ? -12.645 -11.682 -5.347 1.00 75.25 188 GLU A N 1
ATOM 1453 C CA . GLU A 1 188 ? -14.061 -11.972 -5.102 1.00 75.25 188 GLU A CA 1
ATOM 1454 C C . GLU A 1 188 ? -14.899 -10.829 -5.706 1.00 75.25 188 GLU A C 1
ATOM 1456 O O . GLU A 1 188 ? -14.553 -9.651 -5.543 1.00 75.25 188 GLU A O 1
ATOM 1461 N N . ASP A 1 189 ? -15.950 -11.165 -6.463 1.00 60.56 189 ASP A N 1
ATOM 1462 C CA . ASP A 1 189 ? -16.983 -10.203 -6.859 1.00 60.56 189 ASP A CA 1
ATOM 1463 C C . ASP A 1 189 ? -17.606 -9.655 -5.569 1.00 60.56 189 ASP A C 1
ATOM 1465 O O . ASP A 1 189 ? -18.155 -10.415 -4.768 1.00 60.56 189 ASP A O 1
ATOM 1469 N N . VAL A 1 190 ? -17.427 -8.353 -5.337 1.00 49.44 190 VAL A N 1
ATOM 1470 C CA . VAL A 1 190 ? -17.934 -7.638 -4.157 1.00 49.44 190 VAL A CA 1
ATOM 1471 C C . VAL A 1 190 ? -19.195 -6.894 -4.546 1.00 49.44 190 VAL A C 1
ATOM 1473 O O . VAL A 1 190 ? -19.149 -6.224 -5.602 1.00 49.44 190 VAL A O 1
#

Solvent-accessible surface area (backbone atoms only — not comparable to full-atom values): 12505 Å² total; per-residue (Å²): 140,81,90,82,87,82,86,81,85,88,83,83,76,87,74,90,77,84,88,80,89,76,89,77,91,75,92,74,94,73,79,96,70,84,76,76,73,75,78,78,78,77,77,77,77,78,75,81,74,80,77,83,81,72,55,71,67,58,52,49,52,52,50,53,51,52,51,52,52,56,48,54,53,47,53,50,51,54,50,50,55,57,70,73,60,82,77,80,79,86,72,94,72,78,89,82,78,75,87,73,86,76,76,73,59,45,36,42,44,55,55,47,48,55,49,50,52,50,37,42,75,71,61,74,40,88,46,72,72,50,45,54,53,51,50,56,46,47,54,52,50,51,53,47,35,40,74,69,56,61,44,30,32,78,76,44,73,65,76,82,56,99,89,57,52,72,66,61,44,54,51,46,44,59,31,57,19,23,34,32,71,19,94,86,43,75,82,76,92,127

Mean predicted aligned error: 16.32 Å

Radius of gyration: 28.91 Å; Cα contacts (8 Å, |Δi|>4): 110; chains: 1; bounding box: 80×77×65 Å

pLDDT: mean 76.43, std 18.8, range [42.06, 95.88]

Sequence (190 aa):
EGLGLRAGEEGERSRDDQGRRAEGGGASQGDLDHSHDPPPPPPPPAAPKPATKISAQKFALIKSFLAQKVREVLESELSHVRALAPGESVDERDSSNADAENESGISQGELVRQYLEHQAALGQVKTAAELEKEFDLAHKVINHLVKRGEMLTVLLRPSRKEEEDDVTYLQRLQDERILTYHSTYVPEDV

Secondary structure (DSSP, 8-state):
------------------------------------PPPPPPPPPPPPPPP----HHHHHHHHHHHHHHHHHHHHHHHHHHHHH-SS--------SS-SSS----EEHHHHHHHHHHHHHHTT---SHHHHHHHHHHHHHHHHHHHHHTSSEEEEE-PPPPTT--HHHHHHHHHHS-EEEE-TT------